Protein AF-A0A9N9IHV3-F1 (afdb_monomer_lite)

Foldseek 3Di:
DQVQLVVCCVPQNLNSDDLVVLLVLLCQLLVQPADPVRHGSVVCLVVNVCCLPVGNCVRDQLALSSLCSQLSSCVSVVVLLSNLVSLVSSLVSLVPPPCCQPDPVSVLSSLVSLVVSLVSLVVQQQDWDWDFDPDPDPDDTDTDRSHPCSLVVSLVSLVVSLVVRVVRQPPPPSSVVSVVSSVVSVD

Organism: NCBI:txid1117310

Secondary structure (DSSP, 8-state):
-HHHHHHHHHHHGGGGS-HHHHHHHHHHHHHT-B-TT--BGGGGHHHHHHIIIIIITTT--S-HHHHHHHHHHHHHHT-HHHHHHHHHHHHHHHHT-TTTTT-HHHHHHHHHHHHHHHHHHHHHTT-EEEEE--SSSS-PEEEEES-TTHHHHHHHHHHHHHHHHHHHHTTSHHHHHHHHHHHHTT-

Radius of gyration: 18.75 Å; chains: 1; bounding box: 55×36×49 Å

InterPro domains:
  IPR011990 Tetratricopeptide-like helical domain superfamily [SSF48452] (63-123)
  IPR044244 Tetratricopeptide repeat protein TTC27/Emw1 [PTHR16193] (1-184)

Structure (mmCIF, N/CA/C/O backbone):
data_AF-A0A9N9IHV3-F1
#
_entry.id   AF-A0A9N9IHV3-F1
#
loop_
_atom_site.group_PDB
_atom_site.id
_atom_site.type_symbol
_atom_site.label_atom_id
_atom_site.label_alt_id
_atom_site.label_comp_id
_atom_site.label_asym_id
_atom_site.label_entity_id
_atom_site.label_seq_id
_atom_site.pdbx_PDB_ins_code
_atom_site.Cartn_x
_atom_site.Cartn_y
_atom_site.Cartn_z
_atom_site.occupancy
_atom_site.B_iso_or_equiv
_atom_site.auth_seq_id
_atom_site.auth_comp_id
_atom_site.auth_asym_id
_atom_site.auth_atom_id
_atom_site.pdbx_PDB_model_num
ATOM 1 N N . MET A 1 1 ? 8.006 -0.989 -20.280 1.00 83.62 1 MET A N 1
ATOM 2 C CA . MET A 1 1 ? 6.868 -0.198 -19.765 1.00 83.62 1 MET A CA 1
ATOM 3 C C . MET A 1 1 ? 7.181 1.297 -19.671 1.00 83.62 1 MET A C 1
ATOM 5 O O . MET A 1 1 ? 6.423 2.050 -20.255 1.00 83.62 1 MET A O 1
ATOM 9 N N . GLN A 1 2 ? 8.295 1.737 -19.062 1.00 86.81 2 GLN A N 1
ATOM 10 C CA . GLN A 1 2 ? 8.640 3.171 -18.912 1.00 86.81 2 GLN A CA 1
ATOM 11 C C . GLN A 1 2 ? 8.452 4.007 -20.192 1.00 86.81 2 GLN A C 1
ATOM 13 O O . GLN A 1 2 ? 7.653 4.934 -20.217 1.00 86.81 2 GLN A O 1
ATOM 18 N N . ARG A 1 3 ? 9.079 3.593 -21.303 1.00 86.25 3 ARG A N 1
ATOM 19 C CA . ARG A 1 3 ? 8.959 4.289 -22.596 1.00 86.25 3 ARG A CA 1
ATOM 20 C C . ARG A 1 3 ? 7.521 4.383 -23.126 1.00 86.25 3 ARG A C 1
ATOM 22 O O . ARG A 1 3 ? 7.197 5.342 -23.813 1.00 86.25 3 ARG A O 1
ATOM 29 N N . VAL A 1 4 ? 6.674 3.395 -22.831 1.00 86.19 4 VAL A N 1
ATOM 30 C CA . VAL A 1 4 ? 5.260 3.394 -23.245 1.00 86.19 4 VAL A CA 1
ATOM 31 C C . VAL A 1 4 ? 4.493 4.451 -22.461 1.00 86.19 4 VAL A C 1
ATOM 33 O O . VAL A 1 4 ? 3.784 5.247 -23.068 1.00 86.19 4 VAL A O 1
ATOM 36 N N . VAL A 1 5 ? 4.699 4.500 -21.142 1.00 86.44 5 VAL A N 1
ATOM 37 C CA . VAL A 1 5 ? 4.094 5.511 -20.265 1.00 86.44 5 VAL A CA 1
ATOM 38 C C . VAL A 1 5 ? 4.517 6.912 -20.703 1.00 86.44 5 VAL A C 1
ATOM 40 O O . VAL A 1 5 ? 3.665 7.776 -20.862 1.00 86.44 5 VAL A O 1
ATOM 43 N N . ASP A 1 6 ? 5.801 7.131 -20.995 1.00 87.44 6 ASP A N 1
ATOM 44 C CA . ASP A 1 6 ? 6.305 8.429 -21.464 1.00 87.44 6 ASP A CA 1
ATOM 45 C C . ASP A 1 6 ? 5.668 8.903 -22.768 1.00 87.44 6 ASP A C 1
ATOM 47 O O . ASP A 1 6 ? 5.288 10.064 -22.875 1.00 87.44 6 ASP A O 1
ATOM 51 N N . LEU A 1 7 ? 5.521 8.014 -23.749 1.00 88.12 7 LEU A N 1
ATOM 52 C CA . LEU A 1 7 ? 4.969 8.382 -25.053 1.00 88.12 7 LEU A CA 1
ATOM 53 C C . LEU A 1 7 ? 3.447 8.545 -25.035 1.00 88.12 7 LEU A C 1
ATOM 55 O O . LEU A 1 7 ? 2.905 9.325 -25.814 1.00 88.12 7 LEU A O 1
ATOM 59 N N . ARG A 1 8 ? 2.743 7.780 -24.195 1.00 87.44 8 ARG A N 1
ATOM 60 C CA . ARG A 1 8 ? 1.274 7.735 -24.200 1.00 87.44 8 ARG A CA 1
ATOM 61 C C . ARG A 1 8 ? 0.623 8.610 -23.141 1.00 87.44 8 ARG A C 1
ATOM 63 O O . ARG A 1 8 ? -0.575 8.863 -23.245 1.00 87.44 8 ARG A O 1
ATOM 70 N N . TRP A 1 9 ? 1.380 9.103 -22.161 1.00 87.25 9 TRP A N 1
ATOM 71 C CA . TRP A 1 9 ? 0.847 9.889 -21.048 1.00 87.25 9 TRP A CA 1
ATOM 72 C C . TRP A 1 9 ? 0.008 11.091 -21.491 1.00 87.25 9 TRP A C 1
ATOM 74 O O . TRP A 1 9 ? -1.069 11.322 -20.944 1.00 87.25 9 TRP A O 1
ATOM 84 N N . GLU A 1 10 ? 0.464 11.850 -22.489 1.00 85.31 10 GLU A N 1
ATOM 85 C CA . GLU A 1 10 ? -0.256 13.045 -22.942 1.00 85.31 10 GLU A CA 1
ATOM 86 C C . GLU A 1 10 ? -1.661 12.722 -23.459 1.00 85.31 10 GLU A C 1
ATOM 88 O O . GLU A 1 10 ? -2.593 13.485 -23.203 1.00 85.31 10 GLU A O 1
ATOM 93 N N . LYS A 1 11 ? -1.816 11.569 -24.122 1.00 88.00 11 LYS A N 1
ATOM 94 C CA . LYS A 1 11 ? -3.047 11.168 -24.808 1.00 88.00 11 LYS A CA 1
ATOM 95 C C . LYS A 1 11 ? -3.963 10.283 -23.961 1.00 88.00 11 LYS A C 1
ATOM 97 O O . LYS A 1 11 ? -5.170 10.486 -23.974 1.00 88.00 11 LYS A O 1
ATOM 102 N N . GLU A 1 12 ? -3.406 9.294 -23.264 1.00 85.81 12 GLU A N 1
ATOM 103 C CA . GLU A 1 12 ? -4.168 8.229 -22.587 1.00 85.81 12 GLU A CA 1
ATOM 104 C C . GLU A 1 12 ? -4.213 8.390 -21.056 1.00 85.81 12 GLU A C 1
ATOM 106 O O . GLU A 1 12 ? -5.012 7.719 -20.401 1.00 85.81 12 GLU A O 1
ATOM 111 N N . LYS A 1 13 ? -3.401 9.294 -20.480 1.00 87.88 13 LYS A N 1
ATOM 112 C CA . LYS A 1 13 ? -3.330 9.558 -19.028 1.00 87.88 13 LYS A CA 1
ATOM 113 C C . LYS A 1 13 ? -3.213 8.253 -18.234 1.00 87.88 13 LYS A C 1
ATOM 115 O O . LYS A 1 13 ? -2.367 7.431 -18.567 1.00 87.88 13 LYS A O 1
ATOM 120 N N . ASP A 1 14 ? -4.053 8.046 -17.224 1.00 81.75 14 ASP A N 1
ATOM 121 C CA . ASP A 1 14 ? -4.026 6.881 -16.335 1.00 81.75 14 ASP A CA 1
ATOM 122 C C . ASP A 1 14 ? -4.171 5.544 -17.083 1.00 81.75 14 ASP A C 1
ATOM 124 O O . ASP A 1 14 ? -3.637 4.529 -16.640 1.00 81.75 14 ASP A O 1
ATOM 128 N N . SER A 1 15 ? -4.828 5.537 -18.251 1.00 86.25 15 SER A N 1
ATOM 129 C CA . SER A 1 15 ? -5.032 4.321 -19.057 1.00 86.25 15 SER A CA 1
ATOM 130 C C . SER A 1 15 ? -3.769 3.852 -19.786 1.00 86.25 15 SER A C 1
ATOM 132 O O . SER A 1 15 ? -3.767 2.771 -20.370 1.00 86.25 15 SER A O 1
ATOM 134 N N . CYS A 1 16 ? -2.683 4.633 -19.762 1.00 87.81 16 CYS A N 1
ATOM 135 C CA . CYS A 1 16 ? -1.427 4.242 -20.403 1.00 87.81 16 CYS A CA 1
ATOM 136 C C . CYS A 1 16 ? -0.685 3.120 -19.652 1.00 87.81 16 CYS A C 1
ATOM 138 O O . CYS A 1 16 ? 0.239 2.516 -20.206 1.00 87.81 16 CYS A O 1
ATOM 140 N N . VAL A 1 17 ? -1.066 2.854 -18.396 1.00 90.12 17 VAL A N 1
ATOM 141 C CA . VAL A 1 17 ? -0.505 1.784 -17.570 1.00 90.12 17 VAL A CA 1
ATOM 142 C C . VAL A 1 17 ? -1.440 0.584 -17.594 1.00 90.12 17 VAL A C 1
ATOM 144 O O . VAL A 1 17 ? -2.528 0.606 -17.025 1.00 90.12 17 VAL A O 1
ATOM 147 N N . ASP A 1 18 ? -0.972 -0.500 -18.204 1.00 92.50 18 ASP A N 1
ATOM 148 C CA . ASP A 1 18 ? -1.631 -1.797 -18.098 1.00 92.50 18 ASP A CA 1
ATOM 149 C C . ASP A 1 18 ? -1.359 -2.401 -16.711 1.00 92.50 18 ASP A C 1
ATOM 151 O O . ASP A 1 18 ? -0.229 -2.795 -16.394 1.00 92.50 18 ASP A O 1
ATOM 155 N N . LEU A 1 19 ? -2.403 -2.447 -15.879 1.00 93.31 19 LEU A N 1
ATOM 156 C CA . LEU A 1 19 ? -2.327 -2.938 -14.504 1.00 93.31 19 LEU A CA 1
ATOM 157 C C . LEU A 1 19 ? -1.974 -4.428 -14.432 1.00 93.31 19 LEU A C 1
ATOM 159 O O . LEU A 1 19 ? -1.210 -4.813 -13.551 1.00 93.31 19 LEU A O 1
ATOM 163 N N . GLN A 1 20 ? -2.457 -5.249 -15.370 1.00 94.62 20 GLN A N 1
ATOM 164 C CA . GLN A 1 20 ? -2.176 -6.688 -15.374 1.00 94.62 20 GLN A CA 1
ATOM 165 C C . GLN A 1 20 ? -0.704 -6.942 -15.692 1.00 94.62 20 GLN A C 1
ATOM 167 O O . GLN A 1 20 ? -0.039 -7.746 -15.039 1.00 94.62 20 GLN A O 1
ATOM 172 N N . VAL A 1 21 ? -0.160 -6.211 -16.669 1.00 94.88 21 VAL A N 1
ATOM 173 C CA . VAL A 1 21 ? 1.267 -6.308 -16.996 1.00 94.88 21 VAL A CA 1
ATOM 174 C C . VAL A 1 21 ? 2.118 -5.779 -15.843 1.00 94.88 21 VAL A C 1
ATOM 176 O O . VAL A 1 21 ? 3.147 -6.377 -15.526 1.00 94.88 21 VAL A O 1
ATOM 179 N N . LEU A 1 22 ? 1.710 -4.683 -15.192 1.00 95.44 22 LEU A N 1
ATOM 180 C CA . LEU A 1 22 ? 2.435 -4.152 -14.038 1.00 95.44 22 LEU A CA 1
ATOM 181 C C . LEU A 1 22 ? 2.458 -5.165 -12.885 1.00 95.44 22 LEU A C 1
ATOM 183 O O . LEU A 1 22 ? 3.517 -5.402 -12.303 1.00 95.44 22 LEU A O 1
ATOM 187 N N . GLU A 1 23 ? 1.324 -5.802 -12.599 1.00 96.31 23 GLU A N 1
ATOM 188 C CA . GLU A 1 23 ? 1.216 -6.856 -11.595 1.00 96.31 23 GLU A CA 1
ATOM 189 C C . GLU A 1 23 ? 2.118 -8.054 -11.924 1.00 96.31 23 GLU A C 1
ATOM 191 O O . GLU A 1 23 ? 2.870 -8.510 -11.060 1.00 96.31 23 GLU A O 1
ATOM 196 N N . LEU A 1 24 ? 2.123 -8.525 -13.177 1.00 95.69 24 LEU A N 1
ATOM 197 C CA . LEU A 1 24 ? 3.012 -9.604 -13.620 1.00 95.69 24 LEU A CA 1
ATOM 198 C C . LEU A 1 24 ? 4.491 -9.252 -13.424 1.00 95.69 24 LEU A C 1
ATOM 200 O O . LEU A 1 24 ? 5.261 -10.097 -12.970 1.00 95.69 24 LEU A O 1
ATOM 204 N N . LEU A 1 25 ? 4.893 -8.011 -13.719 1.00 95.19 25 LEU A N 1
ATOM 205 C CA . LEU A 1 25 ? 6.270 -7.553 -13.510 1.00 95.19 25 LEU A CA 1
ATOM 206 C C . LEU A 1 25 ? 6.644 -7.541 -12.024 1.00 95.19 25 LEU A C 1
ATOM 208 O O . LEU A 1 25 ? 7.711 -8.038 -11.659 1.00 95.19 25 LEU A O 1
ATOM 212 N N . VAL A 1 26 ? 5.771 -7.014 -11.162 1.00 96.12 26 VAL A N 1
ATOM 213 C CA . VAL A 1 26 ? 5.993 -7.002 -9.707 1.00 96.12 26 VAL A CA 1
ATOM 214 C C . VAL A 1 26 ? 6.067 -8.429 -9.164 1.00 96.12 26 VAL A C 1
ATOM 216 O O . VAL A 1 26 ? 6.974 -8.752 -8.395 1.00 96.12 26 VAL A O 1
ATOM 219 N N . ASN A 1 27 ? 5.171 -9.314 -9.599 1.00 95.75 27 ASN A N 1
ATOM 220 C CA . ASN A 1 27 ? 5.162 -10.719 -9.195 1.00 95.75 27 ASN A CA 1
ATOM 221 C C . ASN A 1 27 ? 6.429 -11.446 -9.652 1.00 95.75 27 ASN A C 1
ATOM 223 O O . ASN A 1 27 ? 7.052 -12.132 -8.846 1.00 95.75 27 ASN A O 1
ATOM 227 N N . ALA A 1 28 ? 6.860 -11.239 -10.897 1.00 94.94 28 ALA A N 1
ATOM 228 C CA . ALA A 1 28 ? 8.075 -11.852 -11.419 1.00 94.94 28 ALA A CA 1
ATOM 229 C C . ALA A 1 28 ? 9.313 -11.462 -10.602 1.00 94.94 28 ALA A C 1
ATOM 231 O O . ALA A 1 28 ? 10.097 -12.332 -10.223 1.00 94.94 28 ALA A O 1
ATOM 232 N N . VAL A 1 29 ? 9.463 -10.173 -10.278 1.00 95.69 29 VAL A N 1
ATOM 233 C CA . VAL A 1 29 ? 10.597 -9.667 -9.489 1.00 95.69 29 VAL A CA 1
ATOM 234 C C . VAL A 1 29 ? 10.555 -10.176 -8.046 1.00 95.69 29 VAL A C 1
ATOM 236 O O . VAL A 1 29 ? 11.576 -10.641 -7.538 1.00 95.69 29 VAL A O 1
ATOM 239 N N . THR A 1 30 ? 9.388 -10.120 -7.398 1.00 94.75 30 THR A N 1
ATOM 240 C CA . THR A 1 30 ? 9.234 -10.505 -5.981 1.00 94.75 30 THR A CA 1
ATOM 241 C C . THR A 1 30 ? 9.338 -12.015 -5.753 1.00 94.75 30 THR A C 1
ATOM 243 O O . THR A 1 30 ? 9.876 -12.440 -4.734 1.00 94.75 30 THR A O 1
ATOM 246 N N . GLN A 1 31 ? 8.886 -12.834 -6.706 1.00 94.25 31 GLN A N 1
ATOM 247 C CA . GLN A 1 31 ? 9.025 -14.297 -6.661 1.00 94.25 31 GLN A CA 1
ATOM 248 C C . GLN A 1 31 ? 10.360 -14.791 -7.233 1.00 94.25 31 GLN A C 1
ATOM 250 O O . GLN A 1 31 ? 10.681 -15.969 -7.115 1.00 94.25 31 GLN A O 1
ATOM 255 N N . GLY A 1 32 ? 11.135 -13.907 -7.865 1.00 92.19 32 GLY A N 1
ATOM 256 C CA . GLY A 1 32 ? 12.423 -14.247 -8.457 1.00 92.19 32 GLY A CA 1
ATOM 257 C C . GLY A 1 32 ? 12.331 -15.223 -9.627 1.00 92.19 32 GLY A C 1
ATOM 258 O O . GLY A 1 32 ? 13.257 -16.015 -9.809 1.00 92.19 32 GLY A O 1
ATOM 259 N N . ILE A 1 33 ? 11.248 -15.147 -10.417 1.00 92.75 33 ILE A N 1
ATOM 260 C CA . ILE A 1 33 ? 10.997 -16.025 -11.572 1.00 92.75 33 ILE A CA 1
ATOM 261 C C . ILE A 1 33 ? 12.226 -16.055 -12.483 1.00 92.75 33 ILE A C 1
ATOM 263 O O . ILE A 1 33 ? 12.808 -15.014 -12.797 1.00 92.75 33 ILE A O 1
ATOM 267 N N . GLN A 1 34 ? 12.616 -17.259 -12.892 1.00 93.00 34 GLN A N 1
ATOM 268 C CA . GLN A 1 34 ? 13.779 -17.483 -13.738 1.00 93.00 34 GLN A CA 1
ATOM 269 C C . GLN A 1 34 ? 13.413 -17.381 -15.219 1.00 93.00 34 GLN A C 1
ATOM 271 O O . GLN A 1 34 ? 12.375 -17.879 -15.656 1.00 93.00 34 GLN A O 1
ATOM 276 N N . ASP A 1 35 ? 14.279 -16.735 -15.996 1.00 89.75 35 ASP A N 1
ATOM 277 C CA . ASP A 1 35 ? 14.191 -16.750 -17.453 1.00 89.75 35 ASP A CA 1
ATOM 278 C C . ASP A 1 35 ? 14.726 -18.073 -18.043 1.00 89.75 35 ASP A C 1
ATOM 280 O O . ASP A 1 35 ? 15.248 -18.944 -17.344 1.00 89.75 35 ASP A O 1
ATOM 284 N N . ALA A 1 36 ? 14.647 -18.221 -19.369 1.00 89.19 36 ALA A N 1
ATOM 285 C CA . ALA A 1 36 ? 15.175 -19.393 -20.076 1.00 89.19 36 ALA A CA 1
ATOM 286 C C . ALA A 1 36 ? 16.697 -19.601 -19.901 1.00 89.19 36 ALA A C 1
ATOM 288 O O . ALA A 1 36 ? 17.220 -20.661 -20.241 1.00 89.19 36 ALA A O 1
ATOM 289 N N . ARG A 1 37 ? 17.418 -18.593 -19.395 1.00 89.69 37 ARG A N 1
ATOM 290 C CA . ARG A 1 37 ? 18.856 -18.617 -19.105 1.00 89.69 37 ARG A CA 1
ATOM 291 C C . ARG A 1 37 ? 19.142 -18.745 -1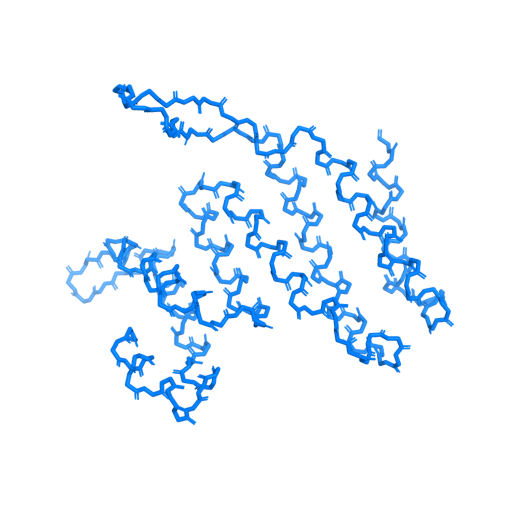7.603 1.00 89.69 37 ARG A C 1
ATOM 293 O O . ARG A 1 37 ? 20.290 -18.568 -17.210 1.00 89.69 37 ARG A O 1
ATOM 300 N N . GLN A 1 38 ? 18.136 -19.071 -16.786 1.00 87.62 38 GLN A N 1
ATOM 301 C CA . GLN A 1 38 ? 18.224 -19.203 -15.328 1.00 87.62 38 GLN A CA 1
ATOM 302 C C . GLN A 1 38 ? 18.552 -17.900 -14.574 1.00 87.62 38 GLN A C 1
ATOM 304 O O . GLN A 1 38 ? 18.903 -17.936 -13.393 1.00 87.62 38 GLN A O 1
ATOM 309 N N . ASN A 1 39 ? 18.405 -16.732 -15.207 1.00 90.25 39 ASN A N 1
ATOM 310 C CA . ASN A 1 39 ? 18.551 -15.451 -14.519 1.00 90.25 39 ASN A CA 1
ATOM 311 C C . ASN A 1 39 ? 17.278 -15.136 -13.740 1.00 90.25 39 ASN A C 1
ATOM 313 O O . ASN A 1 39 ? 16.178 -15.168 -14.293 1.00 90.25 39 ASN A O 1
ATOM 317 N N . SER A 1 40 ? 17.429 -14.776 -12.467 1.00 92.94 40 SER A N 1
ATOM 318 C CA . SER A 1 40 ? 16.295 -14.364 -11.645 1.00 92.94 40 SER A CA 1
ATOM 319 C C . SER A 1 40 ? 15.844 -12.948 -11.993 1.00 92.94 40 SER A C 1
ATOM 321 O O . SER A 1 40 ? 16.641 -12.002 -11.987 1.00 92.94 40 SER A O 1
ATOM 323 N N . ALA A 1 41 ? 14.538 -12.779 -12.189 1.00 92.62 41 ALA A N 1
ATOM 324 C CA . ALA A 1 41 ? 13.915 -11.477 -12.380 1.00 92.62 41 ALA A CA 1
ATOM 325 C C . ALA A 1 41 ? 14.153 -10.510 -11.204 1.00 92.62 41 ALA A C 1
ATOM 327 O O . ALA A 1 41 ? 14.080 -9.300 -11.408 1.00 92.62 41 ALA A O 1
ATOM 328 N N . SER A 1 42 ? 14.519 -10.986 -10.005 1.00 92.62 42 SER A N 1
ATOM 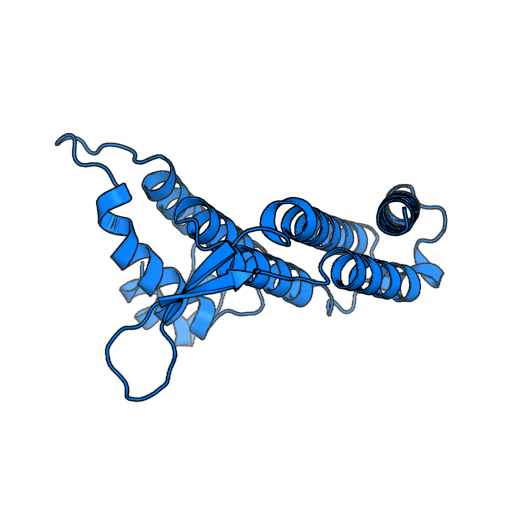329 C CA . SER A 1 42 ? 14.871 -10.117 -8.871 1.00 92.62 42 SER A CA 1
ATOM 330 C C . SER A 1 42 ? 16.024 -9.152 -9.180 1.00 92.62 42 SER A C 1
ATOM 332 O O . SER A 1 42 ? 16.071 -8.057 -8.623 1.00 92.62 42 SER A O 1
ATOM 334 N N . GLN A 1 43 ? 16.907 -9.486 -10.130 1.00 93.00 43 GLN A N 1
ATOM 335 C CA . GLN A 1 43 ? 17.967 -8.581 -10.604 1.00 93.00 43 GLN A CA 1
ATOM 336 C C . GLN A 1 43 ? 17.416 -7.302 -11.264 1.00 93.00 43 GLN A C 1
ATOM 338 O O . GLN A 1 43 ? 18.112 -6.290 -11.352 1.00 93.00 43 GLN A O 1
ATOM 343 N N . LEU A 1 44 ? 16.160 -7.322 -11.720 1.00 94.25 44 LEU A N 1
ATOM 344 C CA . LEU A 1 44 ? 15.477 -6.171 -12.311 1.00 94.25 44 LEU A CA 1
ATOM 345 C C . LEU A 1 44 ? 14.844 -5.247 -11.262 1.00 94.25 44 LEU A C 1
ATOM 347 O O . LEU A 1 44 ? 14.300 -4.211 -11.647 1.00 94.25 44 LEU A O 1
ATOM 351 N N . ALA A 1 45 ? 14.936 -5.566 -9.966 1.00 95.12 45 ALA A N 1
ATOM 352 C CA . ALA A 1 45 ? 14.346 -4.764 -8.895 1.00 95.12 45 ALA A CA 1
ATOM 353 C C . ALA A 1 45 ? 14.713 -3.268 -8.959 1.00 95.12 45 ALA A C 1
ATOM 355 O O . ALA A 1 45 ? 13.787 -2.464 -8.910 1.00 95.12 45 ALA A O 1
ATOM 356 N N . PRO A 1 46 ? 15.976 -2.849 -9.198 1.00 94.94 46 PRO A N 1
ATOM 357 C CA . PRO A 1 46 ? 16.299 -1.422 -9.306 1.00 94.94 46 PRO A CA 1
ATOM 358 C C . PRO A 1 46 ? 15.610 -0.725 -10.488 1.00 94.94 46 PRO A C 1
ATOM 360 O O . PRO A 1 46 ? 15.310 0.464 -10.434 1.00 94.94 46 PRO A O 1
ATOM 363 N N . ARG A 1 47 ? 15.353 -1.453 -11.583 1.00 94.75 47 ARG A N 1
ATOM 364 C CA . ARG A 1 47 ? 14.627 -0.912 -12.744 1.00 94.75 47 ARG A CA 1
ATOM 365 C C . ARG A 1 47 ? 13.130 -0.830 -12.472 1.00 94.75 47 ARG A C 1
ATOM 367 O O . ARG A 1 47 ? 12.497 0.138 -12.885 1.00 94.75 47 ARG A O 1
ATOM 374 N N . LEU A 1 48 ? 12.576 -1.837 -11.797 1.00 95.50 48 LEU A N 1
ATOM 375 C CA . LEU A 1 48 ? 11.177 -1.838 -11.383 1.00 95.50 48 LEU A CA 1
ATOM 376 C C . LEU A 1 48 ? 10.905 -0.721 -10.369 1.00 95.50 48 LEU A C 1
ATOM 378 O O . LEU A 1 48 ? 9.908 -0.025 -10.499 1.00 95.50 48 LEU A O 1
ATOM 382 N N . GLU A 1 49 ? 11.818 -0.498 -9.427 1.00 95.88 49 GLU A N 1
ATOM 383 C CA . GLU A 1 49 ? 11.738 0.593 -8.457 1.00 95.88 49 GLU A CA 1
ATOM 384 C C . GLU A 1 49 ? 11.599 1.948 -9.154 1.00 95.88 49 GLU A C 1
ATOM 386 O O . GLU A 1 49 ? 10.605 2.632 -8.936 1.00 95.88 49 GLU A O 1
ATOM 391 N N . LYS A 1 50 ? 12.507 2.280 -10.084 1.00 95.31 50 LYS A N 1
ATOM 392 C CA . LYS A 1 50 ? 12.426 3.523 -10.876 1.00 95.31 50 LYS A CA 1
ATOM 393 C C . LYS A 1 50 ? 11.141 3.633 -11.693 1.00 95.31 50 LYS A C 1
ATOM 395 O O . LYS A 1 50 ? 10.570 4.714 -11.820 1.00 95.31 50 LYS A O 1
ATOM 400 N N . LEU A 1 51 ? 10.668 2.522 -12.259 1.00 94.12 51 LEU A N 1
ATOM 401 C CA . LEU A 1 51 ? 9.394 2.506 -12.974 1.00 94.12 51 LEU A CA 1
ATOM 402 C C . LEU A 1 51 ? 8.239 2.882 -12.033 1.00 94.12 51 LEU A C 1
ATOM 404 O O . LEU A 1 51 ? 7.404 3.708 -12.397 1.00 94.12 51 LEU A O 1
ATOM 408 N N . LEU A 1 52 ? 8.199 2.304 -10.833 1.00 94.81 52 LEU A N 1
ATOM 409 C CA . LEU A 1 52 ? 7.152 2.572 -9.852 1.00 94.81 52 LEU A CA 1
ATOM 410 C C . LEU A 1 52 ? 7.233 4.006 -9.316 1.00 94.81 52 LEU A C 1
ATOM 412 O O . LEU A 1 52 ? 6.216 4.696 -9.328 1.00 94.81 52 LEU A O 1
ATOM 416 N N . THR A 1 53 ? 8.408 4.473 -8.887 1.00 92.62 53 THR A N 1
ATOM 417 C CA . THR A 1 53 ? 8.585 5.766 -8.198 1.00 92.62 53 THR A CA 1
ATOM 418 C C . THR A 1 53 ? 8.702 6.953 -9.151 1.00 92.62 53 THR A C 1
ATOM 420 O O . THR A 1 53 ? 7.953 7.919 -9.037 1.00 92.62 53 THR A O 1
ATOM 423 N N . GLU A 1 54 ? 9.616 6.888 -10.117 1.00 93.06 54 GLU A N 1
ATOM 424 C CA . GLU A 1 54 ? 9.966 8.033 -10.967 1.00 93.06 54 GLU A CA 1
ATOM 425 C C . GLU A 1 54 ? 9.017 8.181 -12.162 1.00 93.06 54 GLU A C 1
ATOM 427 O O . GLU A 1 54 ? 8.846 9.286 -12.678 1.00 93.06 54 GLU A O 1
ATOM 432 N N . THR A 1 55 ? 8.382 7.091 -12.611 1.00 91.69 55 THR A N 1
ATOM 433 C CA . THR A 1 55 ? 7.557 7.101 -13.835 1.00 91.69 55 THR A CA 1
ATOM 434 C C . THR A 1 55 ? 6.059 7.009 -13.557 1.00 91.69 55 THR A C 1
ATOM 436 O O . THR A 1 55 ? 5.296 7.829 -14.066 1.00 91.69 55 THR A O 1
ATOM 439 N N . ILE A 1 56 ? 5.619 5.989 -12.812 1.00 92.62 56 ILE A N 1
ATOM 440 C CA . ILE A 1 56 ? 4.190 5.705 -12.632 1.00 92.62 56 ILE A CA 1
ATOM 441 C C . ILE A 1 56 ? 3.610 6.581 -11.523 1.00 92.62 56 ILE A C 1
ATOM 443 O O . ILE A 1 56 ? 2.745 7.408 -11.794 1.00 92.62 56 ILE A O 1
ATOM 447 N N . THR A 1 57 ? 4.093 6.442 -10.286 1.00 92.88 57 THR A N 1
ATOM 448 C CA . THR A 1 57 ? 3.509 7.145 -9.129 1.00 92.88 57 THR A CA 1
ATOM 449 C C . THR A 1 57 ? 3.818 8.642 -9.093 1.00 92.88 57 THR A C 1
ATOM 451 O O . THR A 1 57 ? 3.110 9.389 -8.424 1.00 92.88 57 THR A O 1
ATOM 454 N N . SER A 1 58 ? 4.806 9.108 -9.866 1.00 92.19 58 SER A N 1
ATOM 455 C CA . SER A 1 58 ? 5.047 10.540 -10.095 1.00 92.19 58 SER A CA 1
ATOM 456 C C . SER A 1 58 ? 3.949 11.212 -10.930 1.00 92.19 58 SER A C 1
ATOM 458 O O . SER A 1 58 ? 3.824 12.435 -10.908 1.00 92.19 58 SER A O 1
ATOM 460 N N . ARG A 1 59 ? 3.147 10.426 -11.664 1.00 90.94 59 ARG A N 1
ATOM 461 C CA . ARG A 1 59 ? 2.084 10.911 -12.560 1.00 90.94 59 ARG A CA 1
ATOM 462 C C . ARG A 1 59 ? 0.693 10.445 -12.143 1.00 90.94 59 ARG A C 1
ATOM 464 O O . ARG A 1 59 ? -0.252 11.222 -12.224 1.00 90.94 59 ARG A O 1
ATOM 471 N N . ILE A 1 60 ? 0.574 9.198 -11.691 1.00 90.12 60 ILE A N 1
ATOM 472 C CA . ILE A 1 60 ? -0.688 8.550 -11.328 1.00 90.12 60 ILE A CA 1
ATOM 473 C C . ILE A 1 60 ? -0.705 8.331 -9.817 1.00 90.12 60 ILE A C 1
ATOM 475 O O . ILE A 1 60 ? -0.085 7.403 -9.298 1.00 90.12 60 ILE A O 1
ATOM 479 N N . THR A 1 61 ? -1.437 9.187 -9.109 1.00 89.94 61 THR A N 1
ATOM 480 C CA . THR A 1 61 ? -1.569 9.139 -7.642 1.00 89.94 61 THR A CA 1
ATOM 481 C C . THR A 1 61 ? -2.955 8.690 -7.175 1.00 89.94 61 THR A C 1
ATOM 483 O O . THR A 1 61 ? -3.129 8.354 -6.005 1.00 89.94 61 THR A O 1
ATOM 486 N N . SER A 1 62 ? -3.926 8.635 -8.085 1.00 90.31 62 SER A N 1
ATOM 487 C CA . SER A 1 62 ? -5.345 8.335 -7.850 1.00 90.31 62 SER A CA 1
ATOM 488 C C . SER A 1 62 ? -5.691 6.842 -7.862 1.00 90.31 62 SER A C 1
ATOM 490 O O . SER A 1 62 ? -6.814 6.477 -7.528 1.00 90.31 62 SER A O 1
ATOM 492 N N . ASN A 1 63 ? -4.767 5.960 -8.255 1.00 92.50 63 ASN A N 1
ATOM 493 C CA . ASN A 1 63 ? -5.077 4.548 -8.476 1.00 92.50 63 ASN A CA 1
ATOM 494 C C . ASN A 1 63 ? -4.656 3.658 -7.294 1.00 92.50 63 ASN A C 1
ATOM 496 O O . ASN A 1 63 ? -3.468 3.402 -7.083 1.00 92.50 63 ASN A O 1
ATOM 500 N N . GLN A 1 64 ? -5.643 3.120 -6.572 1.00 94.62 64 GLN A N 1
ATOM 501 C CA . GLN A 1 64 ? -5.432 2.221 -5.431 1.00 94.62 64 GLN A CA 1
ATOM 502 C C . GLN A 1 64 ? -4.598 0.981 -5.780 1.00 94.62 64 GLN A C 1
ATOM 504 O O . GLN A 1 64 ? -3.735 0.577 -5.001 1.00 94.62 64 GLN A O 1
ATOM 509 N N . HIS A 1 65 ? -4.850 0.358 -6.933 1.00 94.56 65 HIS A N 1
ATOM 510 C CA . HIS A 1 65 ? -4.212 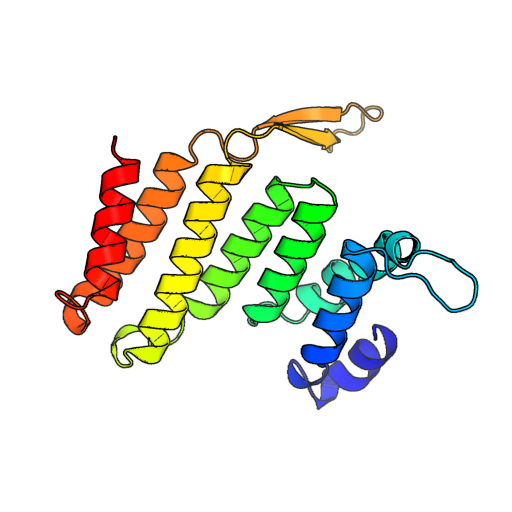-0.905 -7.304 1.00 94.56 65 HIS A CA 1
ATOM 511 C C . HIS A 1 65 ? -2.705 -0.725 -7.531 1.00 94.56 65 HIS A C 1
ATOM 513 O O . HIS A 1 65 ? -1.907 -1.534 -7.062 1.00 94.56 65 HIS A O 1
ATOM 519 N N . ILE A 1 66 ? -2.303 0.389 -8.152 1.00 95.75 66 ILE A N 1
ATOM 520 C CA . ILE A 1 66 ? -0.886 0.738 -8.338 1.00 95.75 66 ILE A CA 1
ATOM 521 C C . ILE A 1 66 ? -0.188 0.883 -6.983 1.00 95.75 66 ILE A C 1
ATOM 523 O O . ILE A 1 66 ? 0.870 0.294 -6.770 1.00 95.75 66 ILE A O 1
ATOM 527 N N . TRP A 1 67 ? -0.796 1.606 -6.039 1.00 97.19 67 TRP A N 1
ATOM 528 C CA . TRP A 1 67 ? -0.222 1.777 -4.703 1.00 97.19 67 TRP A CA 1
ATOM 529 C C . TRP A 1 67 ? -0.099 0.459 -3.931 1.00 97.19 67 TRP A C 1
ATOM 531 O O . TRP A 1 67 ? 0.906 0.246 -3.253 1.00 97.19 67 TRP A O 1
ATOM 541 N N . ARG A 1 68 ? -1.054 -0.468 -4.084 1.00 96.38 68 ARG A N 1
ATOM 542 C CA . ARG A 1 68 ? -0.948 -1.821 -3.511 1.00 96.38 68 ARG A CA 1
ATOM 543 C C . ARG A 1 68 ? 0.221 -2.612 -4.099 1.00 96.38 68 ARG A C 1
ATOM 545 O O . ARG A 1 68 ? 0.941 -3.281 -3.359 1.00 96.38 68 ARG A O 1
ATOM 552 N N . LEU A 1 69 ? 0.446 -2.516 -5.411 1.00 96.88 69 LEU A N 1
ATOM 553 C CA . LEU A 1 69 ? 1.601 -3.139 -6.063 1.00 96.88 69 LEU A CA 1
ATOM 554 C C . LEU A 1 69 ? 2.925 -2.537 -5.569 1.00 96.88 69 LEU A C 1
ATOM 556 O O . LEU A 1 69 ? 3.874 -3.280 -5.311 1.00 96.88 69 LEU A O 1
ATOM 560 N N . CYS A 1 70 ? 2.977 -1.217 -5.358 1.00 96.94 70 CYS A N 1
ATOM 561 C CA . CYS A 1 70 ? 4.117 -0.566 -4.710 1.00 96.94 70 CYS A CA 1
ATOM 562 C C . CYS A 1 70 ? 4.343 -1.106 -3.293 1.00 96.94 70 CYS A C 1
ATOM 564 O O . CYS A 1 70 ? 5.467 -1.473 -2.961 1.00 96.94 70 CYS A O 1
ATOM 566 N N . ALA A 1 71 ? 3.291 -1.215 -2.477 1.00 96.88 71 ALA A N 1
ATOM 567 C CA . ALA A 1 71 ? 3.394 -1.731 -1.114 1.00 96.88 71 ALA A CA 1
ATOM 568 C C . ALA A 1 71 ? 3.959 -3.162 -1.081 1.00 96.88 71 ALA A C 1
ATOM 570 O O . ALA A 1 71 ? 4.862 -3.458 -0.297 1.00 96.88 71 ALA A O 1
ATOM 571 N N . LYS A 1 72 ? 3.499 -4.030 -1.994 1.00 96.56 72 LYS A N 1
ATOM 572 C CA . LYS A 1 72 ? 4.024 -5.394 -2.167 1.00 96.56 72 LYS A CA 1
ATOM 573 C C . LYS A 1 72 ? 5.514 -5.404 -2.518 1.00 96.56 72 LYS A C 1
ATOM 575 O O . LYS A 1 72 ? 6.273 -6.191 -1.953 1.00 96.56 72 LYS A O 1
ATOM 580 N N . PHE A 1 73 ? 5.932 -4.537 -3.439 1.00 97.38 73 PHE A N 1
ATOM 581 C CA . PHE A 1 73 ? 7.332 -4.416 -3.842 1.00 97.38 73 PHE A CA 1
ATOM 582 C C . PHE A 1 73 ? 8.228 -3.943 -2.682 1.00 97.38 73 PHE A C 1
ATOM 584 O O . PHE A 1 73 ? 9.265 -4.554 -2.418 1.00 97.38 73 PHE A O 1
ATOM 591 N N . TRP A 1 74 ? 7.809 -2.912 -1.944 1.00 96.69 74 TRP A N 1
ATOM 592 C CA . TRP A 1 74 ? 8.567 -2.383 -0.804 1.00 96.69 74 TRP A CA 1
ATOM 593 C C . TRP A 1 74 ? 8.659 -3.361 0.361 1.00 96.69 74 TRP A C 1
ATOM 595 O O . TRP A 1 74 ? 9.731 -3.528 0.945 1.00 96.69 74 TRP A O 1
ATOM 605 N N . PHE A 1 75 ? 7.569 -4.077 0.643 1.00 95.56 75 PHE A N 1
ATOM 606 C CA . PHE A 1 75 ? 7.566 -5.137 1.642 1.00 95.56 75 PHE A CA 1
ATOM 607 C C . PHE A 1 75 ? 8.593 -6.230 1.312 1.00 95.56 75 PHE A C 1
ATOM 609 O O . PHE A 1 75 ? 9.369 -6.623 2.182 1.00 95.56 75 PHE A O 1
ATOM 616 N N . TRP A 1 76 ? 8.665 -6.669 0.049 1.00 95.88 76 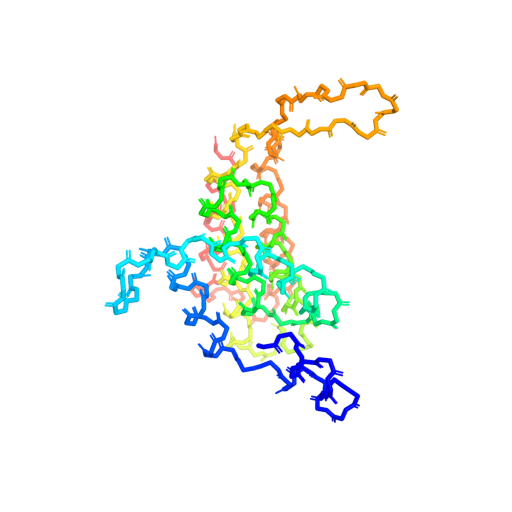TRP A N 1
ATOM 617 C CA . TRP A 1 76 ? 9.676 -7.633 -0.404 1.00 95.88 76 TRP A CA 1
ATOM 618 C C . TRP A 1 76 ? 11.110 -7.110 -0.231 1.00 95.88 76 TRP A C 1
ATOM 620 O O . TRP A 1 76 ? 11.991 -7.857 0.200 1.00 95.88 76 TRP A O 1
ATOM 630 N N . LYS A 1 77 ? 11.339 -5.815 -0.489 1.00 94.12 77 LYS A N 1
ATOM 631 C CA . LYS A 1 77 ? 12.635 -5.149 -0.270 1.00 94.12 77 LYS A CA 1
ATOM 632 C C . LYS A 1 77 ? 12.969 -4.948 1.221 1.00 94.12 77 LYS A C 1
ATOM 634 O O . LYS A 1 77 ? 14.104 -4.614 1.539 1.00 94.12 77 LYS A O 1
ATOM 639 N N . LYS A 1 78 ? 12.021 -5.211 2.134 1.00 93.69 78 LYS A N 1
ATOM 640 C CA . LYS A 1 78 ? 12.101 -4.957 3.588 1.00 93.69 78 LYS A CA 1
ATOM 641 C C . LYS A 1 78 ? 12.162 -3.468 3.959 1.00 93.69 78 LYS A C 1
ATOM 643 O O . LYS A 1 78 ? 12.559 -3.125 5.069 1.00 93.69 78 LYS A O 1
ATOM 648 N N . GLU A 1 79 ? 11.707 -2.601 3.059 1.00 94.00 79 GLU A N 1
ATOM 649 C CA . GLU A 1 79 ? 11.520 -1.165 3.298 1.00 94.00 79 GLU A CA 1
ATOM 650 C C . GLU A 1 79 ? 10.107 -0.953 3.859 1.00 94.00 79 GLU A C 1
ATOM 652 O O . GLU A 1 79 ? 9.155 -0.630 3.145 1.00 94.00 79 GLU A O 1
ATOM 657 N N . TYR A 1 80 ? 9.933 -1.262 5.145 1.00 95.25 80 TYR A N 1
ATOM 658 C CA . TYR A 1 80 ? 8.607 -1.354 5.767 1.00 95.25 80 TYR A CA 1
ATOM 659 C C . TYR A 1 80 ? 7.882 -0.009 5.898 1.00 95.25 80 TYR A C 1
ATOM 661 O O . TYR A 1 80 ? 6.652 0.024 5.888 1.00 95.25 80 TYR A O 1
ATOM 669 N N . ASP A 1 81 ? 8.615 1.095 6.017 1.00 94.38 81 ASP A N 1
ATOM 670 C CA . ASP A 1 81 ? 8.033 2.435 6.078 1.00 94.38 81 ASP A CA 1
ATOM 671 C C . ASP A 1 81 ? 7.515 2.903 4.713 1.00 94.38 81 ASP A C 1
ATOM 673 O O . ASP A 1 81 ? 6.405 3.430 4.644 1.00 94.38 81 ASP A O 1
ATOM 677 N N . GLU A 1 82 ? 8.235 2.621 3.624 1.00 95.25 82 GLU A N 1
ATOM 678 C CA . GLU A 1 82 ? 7.721 2.834 2.261 1.00 95.25 82 GLU A CA 1
ATOM 679 C C . GLU A 1 82 ? 6.508 1.948 1.962 1.00 95.25 82 GLU A C 1
ATOM 681 O O . GLU A 1 82 ? 5.544 2.390 1.330 1.00 95.25 82 GLU A O 1
ATOM 686 N N . ALA A 1 83 ? 6.519 0.699 2.438 1.00 96.56 83 ALA A N 1
ATOM 687 C CA . ALA A 1 83 ? 5.381 -0.202 2.289 1.00 96.56 83 ALA A CA 1
ATOM 688 C C . ALA A 1 83 ? 4.135 0.342 3.008 1.00 96.56 83 ALA A C 1
ATOM 690 O O . ALA A 1 83 ? 3.049 0.366 2.424 1.00 96.56 83 ALA A O 1
ATOM 691 N N . LEU A 1 84 ? 4.291 0.820 4.247 1.00 96.75 84 LEU A N 1
ATOM 692 C CA . LEU A 1 84 ? 3.210 1.431 5.020 1.00 96.75 84 LEU A CA 1
ATOM 693 C C . LEU A 1 84 ? 2.678 2.706 4.348 1.00 96.75 84 LEU A C 1
ATOM 695 O O . LEU A 1 84 ? 1.464 2.874 4.217 1.00 96.75 84 LEU A O 1
ATOM 699 N N . GLU A 1 85 ? 3.565 3.581 3.871 1.00 96.06 85 GLU A N 1
ATOM 700 C CA . GLU A 1 85 ? 3.162 4.804 3.171 1.00 96.06 85 GLU A CA 1
ATOM 701 C C . GLU A 1 85 ? 2.437 4.495 1.852 1.00 96.06 85 GLU A C 1
ATOM 703 O O . GLU A 1 85 ? 1.464 5.167 1.502 1.00 96.06 85 GLU A O 1
ATOM 708 N N . ALA A 1 86 ? 2.840 3.444 1.134 1.00 97.25 86 ALA A N 1
ATOM 709 C CA . ALA A 1 86 ? 2.140 2.993 -0.063 1.00 97.25 86 ALA A CA 1
ATOM 710 C C . ALA A 1 86 ? 0.715 2.495 0.249 1.00 97.25 86 ALA A C 1
ATOM 712 O O . ALA A 1 86 ? -0.220 2.886 -0.452 1.00 97.25 86 ALA A O 1
ATOM 713 N N . TYR A 1 87 ? 0.507 1.725 1.326 1.00 97.75 87 TYR A N 1
ATOM 714 C CA . TYR A 1 87 ? -0.846 1.353 1.771 1.00 97.75 87 TYR A CA 1
ATOM 715 C C . TYR A 1 87 ? -1.690 2.580 2.143 1.00 97.75 87 TYR A C 1
ATOM 717 O O . TYR A 1 87 ? -2.852 2.680 1.741 1.00 97.75 87 TYR A O 1
ATOM 725 N N . LEU A 1 88 ? -1.109 3.562 2.840 1.00 96.75 88 LEU A N 1
ATOM 726 C CA . LEU A 1 88 ? -1.800 4.812 3.171 1.00 96.75 88 LEU A CA 1
ATOM 727 C C . LEU A 1 88 ? -2.220 5.590 1.921 1.00 96.75 88 LEU A C 1
ATOM 729 O O . LEU A 1 88 ? -3.341 6.098 1.859 1.00 96.75 88 LEU A O 1
ATOM 733 N N . LYS A 1 89 ? -1.352 5.674 0.909 1.00 96.75 89 LYS A N 1
ATOM 734 C CA . LYS A 1 89 ? -1.680 6.306 -0.378 1.00 96.75 89 LYS A CA 1
ATOM 735 C C . LYS A 1 89 ? -2.763 5.534 -1.132 1.00 96.75 89 LYS A C 1
ATOM 737 O O . LYS A 1 89 ? -3.670 6.166 -1.672 1.00 96.75 89 LYS A O 1
ATOM 742 N N . ALA A 1 90 ? -2.739 4.199 -1.088 1.00 96.38 90 ALA A N 1
ATOM 743 C CA . ALA A 1 90 ? -3.804 3.367 -1.642 1.00 96.38 90 ALA A CA 1
ATOM 744 C C . ALA A 1 90 ? -5.162 3.712 -1.009 1.00 96.38 90 ALA A C 1
ATOM 746 O O . ALA A 1 90 ? -6.117 4.003 -1.725 1.00 96.38 90 ALA A O 1
ATOM 747 N N . TYR A 1 91 ? -5.237 3.778 0.321 1.00 96.94 91 TYR A N 1
ATOM 748 C CA . TYR A 1 91 ? -6.461 4.164 1.028 1.00 96.94 91 TYR A CA 1
ATOM 749 C C . TYR A 1 91 ? -6.901 5.604 0.720 1.00 96.94 91 TYR A C 1
ATOM 751 O O . TYR A 1 91 ? -8.063 5.840 0.387 1.00 96.94 91 TYR A O 1
ATOM 759 N N . ARG A 1 92 ? -5.979 6.576 0.761 1.00 95.19 92 ARG A N 1
ATOM 760 C CA . ARG A 1 92 ? -6.284 7.986 0.450 1.00 95.19 92 ARG A CA 1
ATOM 761 C C . ARG A 1 92 ? -6.838 8.163 -0.965 1.00 95.19 92 ARG A C 1
ATOM 763 O O . ARG A 1 92 ? -7.694 9.021 -1.161 1.00 95.19 92 ARG A O 1
ATOM 770 N N . SER A 1 93 ? -6.389 7.345 -1.920 1.00 93.75 93 SER A N 1
ATOM 771 C CA . SER A 1 93 ? -6.847 7.417 -3.312 1.00 93.75 93 SER A CA 1
ATOM 772 C C . SER A 1 93 ? -8.342 7.116 -3.485 1.00 93.75 93 SER A C 1
ATOM 774 O O . SER A 1 93 ? -8.972 7.690 -4.366 1.00 93.75 93 SER A O 1
ATOM 776 N N . VAL A 1 94 ? -8.927 6.295 -2.604 1.00 94.44 94 VAL A N 1
ATOM 777 C CA . VAL A 1 94 ? -10.356 5.928 -2.644 1.00 94.44 94 VAL A CA 1
ATOM 778 C C . VAL A 1 94 ? -11.201 6.620 -1.579 1.00 94.44 94 VAL A C 1
ATOM 780 O O . VAL A 1 94 ? -12.414 6.728 -1.725 1.00 94.44 94 VAL A O 1
ATOM 783 N N . LEU A 1 95 ? -10.582 7.152 -0.523 1.00 93.69 95 LEU A N 1
ATOM 784 C CA . LEU A 1 95 ? -11.280 7.828 0.575 1.00 93.69 95 LEU A CA 1
ATOM 785 C C . LEU A 1 95 ? -12.114 9.041 0.126 1.00 93.69 95 LEU A C 1
ATOM 787 O O . LEU A 1 95 ? -13.091 9.398 0.784 1.00 93.69 95 LEU A O 1
ATOM 791 N N . HIS A 1 96 ? -11.700 9.706 -0.952 1.00 89.56 96 HIS A N 1
ATOM 792 C CA . HIS A 1 96 ? -12.355 10.903 -1.479 1.00 89.56 96 HIS A CA 1
ATOM 793 C C . HIS A 1 96 ? -13.396 10.605 -2.566 1.00 89.56 96 HIS A C 1
ATOM 795 O O . HIS A 1 96 ? -13.868 11.542 -3.209 1.00 89.56 96 HIS A O 1
ATOM 801 N N . ASP A 1 97 ? -13.761 9.337 -2.778 1.00 90.62 97 ASP A N 1
ATOM 802 C CA . ASP A 1 97 ? -14.805 8.987 -3.739 1.00 90.62 97 ASP A CA 1
ATOM 803 C C . ASP A 1 97 ? -16.143 9.646 -3.333 1.00 90.62 97 ASP A C 1
ATOM 805 O O . ASP A 1 97 ? -16.620 9.437 -2.210 1.00 90.62 97 ASP A O 1
ATOM 809 N N . PRO A 1 98 ? -16.773 10.449 -4.213 1.00 91.31 98 PRO A N 1
ATOM 810 C CA . PRO A 1 98 ? -18.026 11.139 -3.907 1.00 91.31 98 PRO A CA 1
ATOM 811 C C . PRO A 1 98 ? -19.186 10.176 -3.613 1.00 91.31 98 PRO A C 1
ATOM 813 O O . PRO A 1 98 ? -20.163 10.566 -2.973 1.00 91.31 98 PRO A O 1
ATOM 816 N N . ASN A 1 99 ? -19.087 8.916 -4.043 1.00 92.69 99 ASN A N 1
ATOM 817 C CA . ASN A 1 99 ? -20.098 7.893 -3.807 1.00 92.69 99 ASN A CA 1
ATOM 818 C C . ASN A 1 99 ? -19.892 7.123 -2.498 1.00 92.69 99 ASN A C 1
ATOM 820 O O . ASN A 1 99 ? -20.704 6.248 -2.201 1.00 92.69 99 ASN A O 1
ATOM 824 N N . LEU A 1 100 ? -18.870 7.452 -1.697 1.00 92.31 100 LEU A N 1
ATOM 825 C CA . LEU A 1 100 ? -18.575 6.766 -0.435 1.00 92.31 100 LEU A CA 1
ATOM 826 C C . LEU A 1 100 ? -19.777 6.713 0.516 1.00 92.31 100 LEU A C 1
ATOM 828 O O . LEU A 1 100 ? -19.926 5.728 1.221 1.00 92.31 100 LEU A O 1
ATOM 832 N N . GLY A 1 101 ? -20.623 7.746 0.548 1.00 90.38 101 GLY A N 1
ATOM 833 C CA . GLY A 1 101 ? -21.834 7.774 1.379 1.00 90.38 101 GLY A CA 1
ATOM 834 C C . GLY A 1 101 ? -23.072 7.150 0.728 1.00 90.38 101 GLY A C 1
ATOM 835 O O . GLY A 1 101 ? -24.047 6.884 1.412 1.00 90.38 101 GLY A O 1
ATOM 836 N N . ASN A 1 102 ? -23.053 6.914 -0.584 1.00 92.12 102 ASN A N 1
ATOM 837 C CA . ASN A 1 102 ? -24.254 6.558 -1.347 1.00 92.12 102 ASN A CA 1
ATOM 838 C C . ASN A 1 102 ? -24.236 5.114 -1.857 1.00 92.12 102 ASN A C 1
ATOM 840 O O . ASN A 1 102 ? -25.291 4.535 -2.097 1.00 92.12 102 ASN A O 1
ATOM 844 N N . SER A 1 103 ? -23.048 4.538 -2.055 1.00 95.25 103 SER A N 1
ATOM 845 C CA . SER A 1 103 ? -22.870 3.206 -2.625 1.00 95.25 103 SER A CA 1
ATOM 846 C C . SER A 1 103 ? -22.176 2.279 -1.638 1.00 95.25 103 SER A C 1
ATOM 848 O O . SER A 1 103 ? -21.053 2.549 -1.205 1.00 95.25 103 SER A O 1
ATOM 850 N N . TYR A 1 104 ? -22.835 1.160 -1.325 1.00 94.31 104 TYR A N 1
ATOM 851 C CA . TYR A 1 104 ? -22.270 0.136 -0.450 1.00 94.31 104 TYR A CA 1
ATOM 852 C C . TYR A 1 104 ? -20.987 -0.464 -1.033 1.00 94.31 104 TYR A C 1
ATOM 854 O O . TYR A 1 104 ? -20.012 -0.602 -0.309 1.00 94.31 104 TYR A O 1
ATOM 862 N N . ASP A 1 105 ? -20.934 -0.723 -2.342 1.00 95.44 105 ASP A N 1
ATOM 863 C CA . ASP A 1 105 ? -19.749 -1.295 -2.998 1.00 95.44 105 ASP A CA 1
ATOM 864 C C . ASP A 1 105 ? -18.525 -0.375 -2.889 1.00 95.44 105 ASP A C 1
ATOM 866 O O . ASP A 1 105 ? -17.389 -0.828 -2.734 1.00 95.44 105 ASP A O 1
ATOM 870 N N . VAL A 1 106 ? -18.738 0.941 -2.987 1.00 95.00 106 VAL A N 1
ATOM 871 C CA . VAL A 1 106 ? -17.664 1.932 -2.822 1.00 95.00 106 VAL A CA 1
ATOM 872 C C . VAL A 1 106 ? -17.232 1.982 -1.361 1.00 95.00 106 VAL A C 1
ATOM 874 O O . VAL A 1 106 ? -16.033 1.943 -1.079 1.00 95.00 106 VAL A O 1
ATOM 877 N N . PHE A 1 107 ? -18.188 1.999 -0.431 1.00 96.62 107 PHE A N 1
ATOM 878 C CA . PHE A 1 107 ? -17.900 1.903 0.996 1.00 96.62 107 PHE A CA 1
ATOM 879 C C . PHE A 1 107 ? -17.098 0.645 1.338 1.00 96.62 107 PHE A C 1
ATOM 881 O O . PHE A 1 107 ? -16.073 0.747 2.008 1.00 96.62 107 PHE A O 1
ATOM 888 N N . GLU A 1 108 ? -17.502 -0.517 0.834 1.00 96.31 108 GLU A N 1
ATOM 889 C CA . GLU A 1 108 ? -16.829 -1.790 1.065 1.00 96.31 108 GLU A CA 1
ATOM 890 C C . GLU A 1 108 ? -15.389 -1.767 0.536 1.00 96.31 108 GLU A C 1
ATOM 892 O O . GLU A 1 108 ? -14.463 -2.195 1.228 1.00 96.31 108 GLU A O 1
ATOM 897 N N . LYS A 1 109 ? -15.159 -1.205 -0.657 1.00 95.62 109 LYS A N 1
ATOM 898 C CA . LYS A 1 109 ? -13.805 -1.024 -1.208 1.00 95.62 109 LYS A CA 1
ATOM 899 C C . LYS A 1 109 ? -12.932 -0.136 -0.320 1.00 95.62 109 LYS A C 1
ATOM 901 O O . LYS A 1 109 ? -11.786 -0.495 -0.043 1.00 95.62 109 LYS A O 1
ATOM 906 N N . VAL A 1 110 ? -13.462 0.996 0.147 1.00 96.69 110 VAL A N 1
ATOM 907 C CA . VAL A 1 110 ? -12.737 1.923 1.033 1.00 96.69 110 VAL A CA 1
ATOM 908 C C . VAL A 1 110 ? -12.487 1.295 2.407 1.00 96.69 110 VAL A C 1
ATOM 910 O O . VAL A 1 110 ? -11.393 1.437 2.952 1.00 96.69 110 VAL A O 1
ATOM 913 N N . ALA A 1 111 ? -13.462 0.564 2.948 1.00 97.00 111 ALA A N 1
ATOM 914 C CA . ALA A 1 111 ? -13.347 -0.161 4.207 1.00 97.00 111 ALA A CA 1
ATOM 915 C C . ALA A 1 111 ? -12.271 -1.250 4.137 1.00 97.00 111 ALA A C 1
ATOM 917 O O . ALA A 1 111 ? -11.415 -1.316 5.015 1.00 97.00 111 ALA A O 1
ATOM 918 N N . ASN A 1 112 ? -12.241 -2.042 3.062 1.00 97.12 112 ASN A N 1
ATOM 919 C CA . ASN A 1 112 ? -11.178 -3.020 2.830 1.00 97.12 112 ASN A CA 1
ATOM 920 C C . ASN A 1 112 ? -9.801 -2.349 2.732 1.00 97.12 112 ASN A C 1
ATOM 922 O O . ASN A 1 112 ? -8.856 -2.806 3.369 1.00 97.12 112 ASN A O 1
ATOM 926 N N . ALA A 1 113 ? -9.689 -1.226 2.014 1.00 97.00 113 ALA A N 1
ATOM 927 C CA . ALA A 1 113 ? -8.441 -0.467 1.954 1.00 97.00 113 ALA A CA 1
ATOM 928 C C . ALA A 1 113 ? -8.002 0.047 3.338 1.00 97.00 113 ALA A C 1
ATOM 930 O O . ALA A 1 113 ? -6.814 0.040 3.649 1.00 97.00 113 ALA A O 1
ATOM 931 N N . ALA A 1 114 ? -8.945 0.468 4.187 1.00 97.62 114 ALA A N 1
ATOM 932 C CA . ALA A 1 114 ? -8.654 0.883 5.557 1.00 97.62 114 ALA A CA 1
ATOM 933 C C . ALA A 1 114 ? -8.164 -0.289 6.423 1.00 97.62 114 ALA A C 1
ATOM 935 O O . ALA A 1 114 ? -7.212 -0.126 7.183 1.00 97.62 114 ALA A O 1
ATOM 936 N N . LEU A 1 115 ? -8.776 -1.469 6.288 1.00 97.56 115 LEU A N 1
ATOM 937 C CA . LEU A 1 115 ? -8.355 -2.681 6.994 1.00 97.56 115 LEU A CA 1
ATOM 938 C C . LEU A 1 115 ? -6.950 -3.133 6.569 1.00 97.56 115 LEU A C 1
ATOM 940 O O . LEU A 1 115 ? -6.140 -3.454 7.432 1.00 97.56 115 LEU A O 1
ATOM 944 N N . GLU A 1 116 ? -6.624 -3.070 5.275 1.00 97.06 116 GLU A N 1
ATOM 945 C CA . GLU A 1 116 ? -5.270 -3.356 4.769 1.00 97.06 116 GLU A CA 1
ATOM 946 C C . GLU A 1 116 ? -4.218 -2.413 5.381 1.00 97.06 116 GLU A C 1
ATOM 948 O O . GLU A 1 116 ? -3.114 -2.834 5.725 1.00 97.06 116 GLU A O 1
ATOM 953 N N . VAL A 1 117 ? -4.558 -1.133 5.576 1.00 97.44 117 VAL A N 1
ATOM 954 C CA . VAL A 1 117 ? -3.673 -0.168 6.250 1.00 97.44 117 VAL A CA 1
ATOM 955 C C . VAL A 1 117 ? -3.493 -0.513 7.731 1.00 97.44 117 VAL A C 1
ATOM 957 O O . VAL A 1 117 ? -2.388 -0.390 8.256 1.00 97.44 117 VAL A O 1
ATOM 960 N N . VAL A 1 118 ? -4.556 -0.937 8.418 1.00 97.44 118 VAL A N 1
ATOM 961 C CA . VAL A 1 118 ? -4.483 -1.354 9.828 1.00 97.44 118 VAL A CA 1
ATOM 962 C C . VAL A 1 118 ? -3.594 -2.585 9.983 1.00 97.44 118 VAL A C 1
ATOM 964 O O . VAL A 1 118 ? -2.722 -2.595 10.850 1.00 97.44 118 VAL A O 1
ATOM 967 N N . GLU A 1 119 ? -3.752 -3.575 9.107 1.00 96.38 119 GLU A N 1
ATOM 968 C CA . GLU A 1 119 ? -2.884 -4.752 9.058 1.00 96.38 119 GLU A CA 1
ATOM 969 C C . GLU A 1 119 ? -1.421 -4.352 8.792 1.00 96.38 119 GLU A C 1
ATOM 971 O O . GLU A 1 119 ? -0.503 -4.841 9.455 1.00 96.38 119 GLU A O 1
ATOM 976 N N . ALA A 1 120 ? -1.180 -3.405 7.879 1.00 96.12 120 ALA A N 1
ATOM 977 C CA . ALA A 1 120 ? 0.158 -2.867 7.642 1.00 96.12 120 ALA A CA 1
ATOM 978 C C . ALA A 1 120 ? 0.732 -2.172 8.891 1.00 96.12 120 ALA A C 1
ATOM 980 O O . ALA A 1 120 ? 1.896 -2.389 9.224 1.00 96.12 120 ALA A O 1
ATOM 981 N N . TYR A 1 121 ? -0.064 -1.387 9.623 1.00 96.44 121 TYR A N 1
AT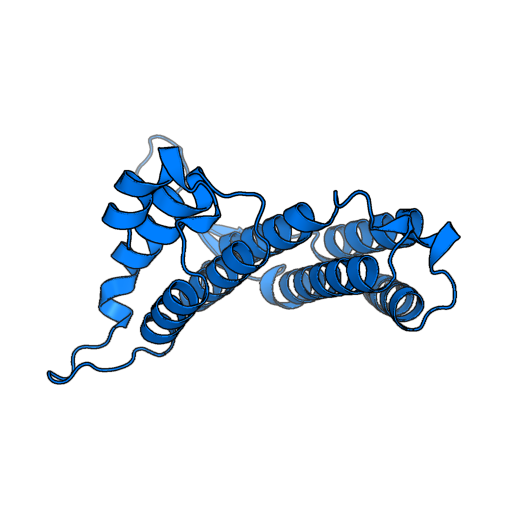OM 982 C CA . TYR A 1 121 ? 0.363 -0.785 10.890 1.00 96.44 121 TYR A CA 1
ATOM 983 C C . TYR A 1 121 ? 0.712 -1.839 11.947 1.00 96.44 121 TYR A C 1
ATOM 985 O O . TYR A 1 121 ? 1.755 -1.713 12.586 1.00 96.44 121 TYR A O 1
ATOM 993 N N . GLN A 1 122 ? -0.107 -2.882 12.103 1.00 94.88 122 GLN A N 1
ATOM 994 C CA . GLN A 1 122 ? 0.143 -3.980 13.045 1.00 94.88 122 GLN A CA 1
ATOM 995 C C . GLN A 1 122 ? 1.431 -4.739 12.706 1.00 94.88 122 GLN A C 1
ATOM 997 O O . GLN A 1 122 ? 2.244 -5.025 13.582 1.00 94.88 122 GLN A O 1
ATOM 1002 N N . ASN A 1 123 ? 1.647 -5.029 11.423 1.00 93.56 123 ASN A N 1
ATOM 1003 C CA . ASN A 1 123 ? 2.799 -5.803 10.975 1.00 93.56 123 ASN A CA 1
ATOM 1004 C C . ASN A 1 123 ? 4.097 -4.986 10.955 1.00 93.56 123 ASN A C 1
ATOM 1006 O O . ASN A 1 123 ? 5.174 -5.529 11.219 1.00 93.56 123 ASN A O 1
ATOM 1010 N N . PHE A 1 124 ? 4.026 -3.705 10.582 1.00 92.81 124 PHE A N 1
ATOM 1011 C CA . PHE A 1 124 ? 5.202 -2.884 10.279 1.00 92.81 124 PHE A CA 1
ATOM 1012 C C . PHE A 1 124 ? 5.501 -1.818 11.327 1.00 92.81 124 PHE A C 1
ATOM 1014 O O . PHE A 1 124 ? 6.653 -1.412 11.420 1.00 92.81 124 PHE A O 1
ATOM 1021 N N . GLY A 1 125 ? 4.522 -1.370 12.116 1.00 91.00 125 GLY A N 1
ATOM 1022 C CA . GLY A 1 125 ? 4.644 -0.190 12.978 1.00 91.00 125 GLY A CA 1
ATOM 1023 C C . GLY A 1 125 ? 5.835 -0.236 13.936 1.00 91.00 125 GLY A C 1
ATOM 1024 O O . GLY A 1 125 ? 6.607 0.720 14.011 1.00 91.00 125 GLY A O 1
ATOM 1025 N N . GLU A 1 126 ? 6.041 -1.372 14.602 1.00 92.56 126 GLU A N 1
ATOM 1026 C CA . GLU A 1 126 ? 7.143 -1.578 15.557 1.00 92.56 126 GLU A CA 1
ATOM 1027 C C . GLU A 1 126 ? 8.458 -2.002 14.895 1.00 92.56 126 GLU A C 1
ATOM 1029 O O . GLU A 1 126 ? 9.500 -2.064 15.556 1.00 92.56 126 GLU A O 1
ATOM 1034 N N . LYS A 1 127 ? 8.436 -2.300 13.590 1.00 92.00 127 LYS A N 1
ATOM 1035 C CA . LYS A 1 127 ? 9.651 -2.669 12.870 1.00 92.00 127 LYS A CA 1
ATOM 1036 C C . LYS A 1 127 ? 10.596 -1.481 12.792 1.00 92.00 127 LYS A C 1
ATOM 1038 O O . LYS A 1 127 ? 10.213 -0.311 12.858 1.00 92.00 127 LYS A O 1
ATOM 1043 N N . LYS A 1 128 ? 11.866 -1.821 12.627 1.00 91.38 128 LYS A N 1
ATOM 1044 C CA . LYS A 1 128 ? 12.951 -0.869 12.504 1.00 91.38 128 LYS A CA 1
ATOM 1045 C C . LYS A 1 128 ? 13.540 -0.951 11.103 1.00 91.38 128 LYS A C 1
ATOM 1047 O O . LYS A 1 128 ? 13.717 -2.046 10.569 1.00 91.38 128 LYS A O 1
ATOM 1052 N N . VAL A 1 129 ? 13.800 0.209 10.520 1.00 89.31 129 VAL A N 1
ATOM 1053 C CA . VAL A 1 129 ? 14.389 0.379 9.191 1.00 89.31 129 VAL A CA 1
ATOM 1054 C C . VAL A 1 129 ? 15.624 1.262 9.304 1.00 89.31 129 VAL A C 1
ATOM 1056 O O . VAL A 1 129 ? 15.664 2.181 10.123 1.00 89.31 129 VAL A O 1
ATOM 1059 N N . LEU A 1 130 ? 16.644 0.971 8.503 1.00 87.50 130 LEU A N 1
ATOM 1060 C CA . LEU A 1 130 ? 17.853 1.784 8.426 1.00 87.50 130 LEU A CA 1
ATOM 1061 C C . LEU A 1 130 ? 17.628 2.884 7.394 1.00 87.50 130 LEU A C 1
ATOM 1063 O O . LEU A 1 130 ? 17.294 2.599 6.246 1.00 87.50 130 LEU A O 1
ATOM 1067 N N . ARG A 1 131 ? 17.784 4.145 7.799 1.00 84.00 131 ARG A N 1
ATOM 1068 C CA . ARG A 1 131 ? 17.667 5.294 6.894 1.00 84.00 131 ARG A CA 1
ATOM 1069 C C . ARG A 1 131 ? 18.915 6.153 6.970 1.00 84.00 131 ARG A C 1
ATOM 1071 O O . ARG A 1 131 ? 19.462 6.373 8.048 1.00 84.00 131 ARG A O 1
ATOM 1078 N N . LYS A 1 132 ? 19.328 6.664 5.814 1.00 79.62 132 LYS A N 1
ATOM 1079 C CA . LYS A 1 132 ? 20.390 7.665 5.717 1.00 79.62 132 LYS A CA 1
ATOM 1080 C C . LYS A 1 132 ? 19.855 9.002 6.214 1.00 79.62 132 LYS A C 1
ATOM 1082 O O . LYS A 1 132 ? 18.704 9.343 5.948 1.00 79.62 132 LYS A O 1
ATOM 1087 N N . ILE A 1 133 ? 20.673 9.729 6.961 1.00 72.06 133 ILE A N 1
ATOM 1088 C CA . ILE A 1 133 ? 20.341 11.087 7.392 1.00 72.06 133 ILE A CA 1
ATOM 1089 C C . ILE A 1 133 ? 20.631 12.035 6.222 1.00 72.06 133 ILE A C 1
ATOM 1091 O O . ILE A 1 133 ? 21.717 11.976 5.659 1.00 72.06 133 ILE A O 1
ATOM 1095 N N . ASP A 1 134 ? 19.708 12.945 5.901 1.00 59.94 134 ASP A N 1
ATOM 1096 C CA . ASP A 1 134 ? 19.887 13.992 4.872 1.00 59.94 134 ASP A CA 1
ATOM 1097 C C . ASP A 1 134 ? 20.881 15.106 5.281 1.00 59.94 134 ASP A C 1
ATOM 1099 O O . ASP A 1 134 ? 20.974 16.152 4.638 1.00 59.94 134 ASP A O 1
ATOM 1103 N N . SER A 1 135 ? 21.624 14.915 6.371 1.00 57.91 135 SER A N 1
ATOM 1104 C CA . SER A 1 135 ? 22.701 15.816 6.772 1.00 57.91 135 SER A CA 1
ATOM 1105 C C . SER A 1 135 ? 23.883 15.627 5.823 1.00 57.91 135 SER A C 1
ATOM 1107 O O . SER A 1 135 ? 24.194 14.500 5.459 1.00 57.91 135 SER A O 1
ATOM 1109 N N . ASN A 1 136 ? 24.573 16.714 5.466 1.00 58.31 136 ASN A N 1
ATOM 1110 C CA . ASN A 1 136 ? 25.795 16.753 4.640 1.00 58.31 136 ASN A CA 1
ATOM 1111 C C . ASN A 1 136 ? 27.003 15.963 5.215 1.00 58.31 136 ASN A C 1
ATOM 1113 O O . ASN A 1 136 ? 28.143 16.291 4.897 1.00 58.31 136 ASN A O 1
ATOM 1117 N N . ASP A 1 137 ? 26.780 14.982 6.086 1.00 53.41 137 ASP A N 1
ATOM 1118 C CA . ASP A 1 137 ? 27.803 14.249 6.816 1.00 53.41 137 ASP A CA 1
ATOM 1119 C C . ASP A 1 137 ? 27.727 12.752 6.491 1.00 53.41 137 ASP A C 1
ATOM 1121 O O . ASP A 1 137 ? 26.647 12.173 6.346 1.00 53.41 137 ASP A O 1
ATOM 1125 N N . ASP A 1 138 ? 28.901 12.157 6.315 1.00 56.56 138 ASP A N 1
ATOM 1126 C CA . ASP A 1 138 ? 29.151 10.878 5.652 1.00 56.56 138 ASP A CA 1
ATOM 1127 C C . ASP A 1 138 ? 28.239 9.728 6.112 1.00 56.56 138 ASP A C 1
ATOM 1129 O O . ASP A 1 138 ? 28.462 9.110 7.149 1.00 56.56 138 ASP A O 1
ATOM 1133 N N . GLY A 1 139 ? 27.255 9.370 5.279 1.00 61.03 139 GLY A N 1
ATOM 1134 C CA . GLY A 1 139 ? 26.745 8.000 5.123 1.00 61.03 139 GLY A CA 1
ATOM 1135 C C . GLY A 1 139 ? 26.189 7.278 6.358 1.00 61.03 139 GLY A C 1
ATOM 1136 O O . GLY A 1 139 ? 25.957 6.073 6.272 1.00 61.03 139 GLY A O 1
ATOM 1137 N N . LEU A 1 140 ? 25.971 7.962 7.482 1.00 70.69 140 LEU A N 1
ATOM 1138 C CA . LEU A 1 140 ? 25.490 7.346 8.714 1.00 70.69 140 LEU A CA 1
ATOM 1139 C C . LEU A 1 140 ? 24.032 6.898 8.549 1.00 70.69 140 LEU A C 1
ATOM 1141 O O . LEU A 1 140 ? 23.128 7.701 8.305 1.00 70.69 140 LEU A O 1
ATOM 1145 N N . GLU A 1 141 ? 23.808 5.593 8.690 1.00 79.06 141 GLU A N 1
ATOM 1146 C CA . GLU A 1 141 ? 22.477 4.994 8.734 1.00 79.06 141 GLU A CA 1
ATOM 1147 C C . GLU A 1 141 ? 21.986 4.947 10.183 1.00 79.06 141 GLU A C 1
ATOM 1149 O O . GLU A 1 141 ? 22.638 4.371 11.056 1.00 79.06 141 GLU A O 1
ATOM 1154 N N . ILE A 1 142 ? 20.826 5.552 10.450 1.00 83.94 142 ILE A N 1
ATOM 1155 C CA . ILE A 1 142 ? 20.163 5.470 11.753 1.00 83.94 142 ILE A CA 1
ATOM 1156 C C . ILE A 1 142 ? 19.021 4.467 11.673 1.00 83.94 142 ILE A C 1
ATOM 1158 O O . ILE A 1 142 ? 18.219 4.458 10.737 1.00 83.94 142 ILE A O 1
ATOM 1162 N N . GLU A 1 143 ? 18.921 3.655 12.718 1.00 86.12 143 GLU A N 1
ATOM 1163 C CA . GLU A 1 143 ? 17.781 2.790 12.957 1.00 86.12 143 GLU A CA 1
ATOM 1164 C C . GLU A 1 143 ? 16.554 3.623 13.379 1.00 86.12 143 GLU A C 1
ATOM 1166 O O . GLU A 1 143 ? 16.499 4.206 14.465 1.00 86.12 143 GLU A O 1
ATOM 1171 N N . LYS A 1 144 ? 15.547 3.682 12.506 1.00 89.56 144 LYS A N 1
ATOM 1172 C CA . LYS A 1 144 ? 14.286 4.398 12.714 1.00 89.56 144 LYS A CA 1
ATOM 1173 C C . LYS A 1 144 ? 13.146 3.394 12.886 1.00 89.56 144 LYS A C 1
ATOM 1175 O O . LYS A 1 144 ? 12.973 2.493 12.072 1.00 89.56 144 LYS A O 1
ATOM 1180 N N . ILE A 1 145 ? 12.339 3.568 13.933 1.00 91.06 145 ILE A N 1
ATOM 1181 C CA . ILE A 1 145 ? 11.067 2.841 14.079 1.00 91.06 145 ILE A CA 1
ATOM 1182 C C . ILE A 1 145 ? 10.086 3.373 13.031 1.00 91.06 145 ILE A C 1
ATOM 1184 O O . ILE A 1 145 ? 9.933 4.591 12.913 1.00 91.06 145 ILE A O 1
ATOM 1188 N N . VAL A 1 146 ? 9.419 2.472 12.308 1.00 91.56 146 VAL A N 1
ATOM 1189 C CA . VAL A 1 146 ? 8.486 2.809 11.221 1.00 91.56 146 VAL A CA 1
ATOM 1190 C C . VAL A 1 146 ? 7.376 3.743 11.711 1.00 91.56 146 VAL A C 1
ATOM 1192 O O . VAL A 1 146 ? 7.191 4.823 11.152 1.00 91.56 146 VAL A O 1
ATOM 1195 N N . CYS A 1 147 ? 6.662 3.366 12.776 1.00 92.25 147 CYS A N 1
ATOM 1196 C CA . CYS A 1 147 ? 5.622 4.193 13.385 1.00 92.25 147 CYS A CA 1
ATOM 1197 C C . CYS A 1 147 ? 5.453 3.839 14.872 1.00 92.25 147 CYS A C 1
ATOM 1199 O O . CYS A 1 147 ? 4.849 2.829 15.226 1.00 92.25 147 CYS A O 1
ATOM 1201 N N . LYS A 1 148 ? 5.986 4.686 15.763 1.00 90.88 148 LYS A N 1
ATOM 1202 C CA . LYS A 1 148 ? 5.936 4.457 17.222 1.00 90.88 148 LYS A CA 1
ATOM 1203 C C . LYS A 1 148 ? 4.505 4.436 17.771 1.00 90.88 148 LYS A C 1
ATOM 1205 O O . LYS A 1 148 ? 4.215 3.704 18.706 1.00 90.88 148 LYS A O 1
ATOM 1210 N N . ASP A 1 149 ? 3.624 5.245 17.196 1.00 92.88 149 ASP A N 1
ATOM 1211 C CA . ASP A 1 149 ? 2.233 5.453 17.596 1.00 92.88 149 ASP A CA 1
ATOM 1212 C C . ASP A 1 149 ? 1.242 4.726 16.669 1.00 92.88 149 ASP A C 1
ATOM 1214 O O . ASP A 1 149 ? 0.100 5.158 16.503 1.00 92.88 149 ASP A O 1
ATOM 1218 N N . TRP A 1 150 ? 1.659 3.602 16.073 1.00 94.56 150 TRP A N 1
ATOM 1219 C CA . TRP A 1 150 ? 0.888 2.894 15.047 1.00 94.56 150 TRP A CA 1
ATOM 1220 C C . TRP A 1 150 ? -0.536 2.532 15.495 1.00 94.56 150 TRP A C 1
ATOM 1222 O O . TRP A 1 150 ? -1.472 2.721 14.719 1.00 94.56 150 TRP A O 1
ATOM 1232 N N . LYS A 1 151 ? -0.737 2.097 16.754 1.00 94.88 151 LYS A N 1
ATOM 1233 C CA . LYS A 1 151 ? -2.075 1.790 17.305 1.00 94.88 151 LYS A CA 1
ATOM 1234 C C . LYS A 1 151 ? -2.990 3.014 17.261 1.00 94.88 151 LYS A C 1
ATOM 1236 O O . LYS A 1 151 ? -4.147 2.923 16.851 1.00 94.88 151 LYS A O 1
ATOM 1241 N N . TYR A 1 152 ? -2.464 4.174 17.661 1.00 95.00 152 TYR A N 1
ATOM 1242 C CA . TYR A 1 152 ? -3.208 5.431 17.659 1.00 95.00 152 TYR A CA 1
ATOM 1243 C C . TYR A 1 152 ? -3.547 5.875 16.232 1.00 95.00 152 TYR A C 1
ATOM 1245 O O . TYR A 1 152 ? -4.698 6.225 15.962 1.00 95.00 152 TYR A O 1
ATOM 1253 N N . GLN A 1 153 ? -2.583 5.802 15.309 1.00 95.62 153 GLN A N 1
ATOM 1254 C CA . GLN A 1 153 ? -2.777 6.166 13.901 1.00 95.62 153 GLN A CA 1
ATOM 1255 C C . GLN A 1 153 ? -3.817 5.267 13.215 1.00 95.62 153 GLN A C 1
ATOM 1257 O O . GLN A 1 153 ? -4.776 5.772 12.627 1.00 95.62 153 GLN A O 1
ATOM 1262 N N . ALA A 1 154 ? -3.689 3.945 13.364 1.00 96.25 154 ALA A N 1
ATOM 1263 C CA . ALA A 1 154 ? -4.627 2.961 12.827 1.00 96.25 154 ALA A CA 1
ATOM 1264 C C . ALA A 1 154 ? -6.055 3.187 13.357 1.00 96.25 154 ALA A C 1
ATOM 1266 O O . ALA A 1 154 ? -7.018 3.260 12.589 1.00 96.25 154 ALA A O 1
ATOM 1267 N N . LYS A 1 155 ? -6.195 3.399 14.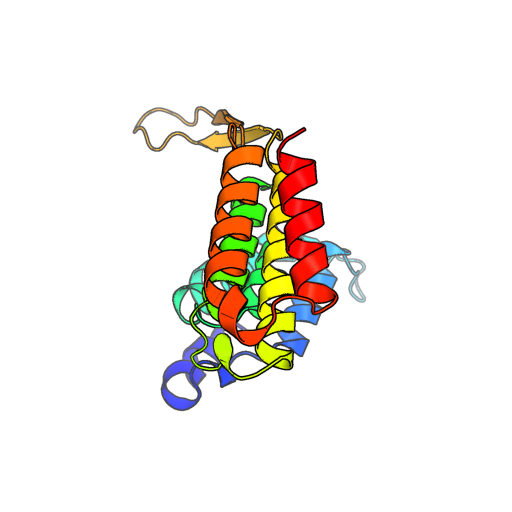671 1.00 95.69 155 LYS A N 1
ATOM 1268 C CA . LYS A 1 155 ? -7.486 3.680 15.311 1.00 95.69 155 LYS A CA 1
ATOM 1269 C C . LYS A 1 155 ? -8.094 5.002 14.847 1.00 95.69 155 LYS A C 1
ATOM 1271 O O . LYS A 1 155 ? -9.298 5.067 14.599 1.00 95.69 155 LYS A O 1
ATOM 1276 N N . SER A 1 156 ? -7.289 6.058 14.747 1.00 96.06 156 SER A N 1
ATOM 1277 C CA . SER A 1 156 ? -7.735 7.373 14.272 1.00 96.06 156 SER A CA 1
ATOM 1278 C C . SER A 1 156 ? -8.274 7.290 12.841 1.00 96.06 156 SER A C 1
ATOM 1280 O O . SER A 1 156 ? -9.354 7.813 12.546 1.00 96.06 156 SER A O 1
ATOM 1282 N N . LEU A 1 157 ? -7.578 6.544 11.977 1.00 96.75 157 LEU A N 1
ATOM 1283 C CA . LEU A 1 157 ? -7.993 6.280 10.602 1.00 96.75 157 LEU A CA 1
ATOM 1284 C C . LEU A 1 157 ? -9.357 5.576 10.548 1.00 96.75 157 LEU A C 1
ATOM 1286 O O . LEU A 1 157 ? -10.262 6.073 9.872 1.00 96.75 157 LEU A O 1
ATOM 1290 N N . LEU A 1 158 ? -9.536 4.481 11.298 1.00 96.69 158 LEU A N 1
ATOM 1291 C CA . LEU A 1 158 ? -10.810 3.754 11.344 1.00 96.69 158 LEU A CA 1
ATOM 1292 C C . LEU A 1 158 ? -11.948 4.614 11.898 1.00 96.69 158 LEU A C 1
ATOM 1294 O O . LEU A 1 158 ? -13.015 4.683 11.292 1.00 96.69 158 LEU A O 1
ATOM 1298 N N . LYS A 1 159 ? -11.726 5.327 13.008 1.00 96.25 159 LYS A N 1
ATOM 1299 C CA . LYS A 1 159 ? -12.743 6.209 13.606 1.00 96.25 159 LYS A CA 1
ATOM 1300 C C . LYS A 1 159 ? -13.217 7.290 12.639 1.00 96.25 159 LYS A C 1
ATOM 1302 O O . LYS A 1 159 ? -14.413 7.579 12.593 1.00 96.25 159 LYS A O 1
ATOM 1307 N N . SER A 1 160 ? -12.299 7.863 11.862 1.00 96.06 160 SER A N 1
ATOM 1308 C CA . SER A 1 160 ? -12.630 8.845 10.829 1.00 96.06 160 SER A CA 1
ATOM 1309 C C . SER A 1 160 ? -13.549 8.246 9.758 1.00 96.06 160 SER A C 1
ATOM 1311 O O . SER A 1 160 ? -14.589 8.829 9.447 1.00 96.06 160 SER A O 1
ATOM 1313 N N . LEU A 1 161 ? -13.223 7.053 9.244 1.00 96.31 161 LEU A N 1
ATOM 1314 C CA . LEU A 1 161 ? -14.045 6.375 8.237 1.00 96.31 161 LEU A CA 1
ATOM 1315 C C . LEU A 1 161 ? -15.422 5.976 8.785 1.00 96.31 161 LEU A C 1
ATOM 1317 O O . LEU A 1 161 ? -16.437 6.266 8.149 1.00 96.31 161 LEU A O 1
ATOM 1321 N N . ILE A 1 162 ? -15.467 5.375 9.979 1.00 96.25 162 ILE A N 1
ATOM 1322 C CA . ILE A 1 162 ? -16.705 4.982 10.670 1.00 96.25 162 ILE A CA 1
ATOM 1323 C C . ILE A 1 162 ? -17.618 6.195 10.846 1.00 96.25 162 ILE A C 1
ATOM 1325 O O . ILE A 1 162 ? -18.806 6.111 10.542 1.00 96.25 162 ILE A O 1
ATOM 1329 N N . GLY A 1 163 ? -17.070 7.327 11.301 1.00 95.50 163 GLY A N 1
ATOM 1330 C CA . GLY A 1 163 ? -17.825 8.564 11.499 1.00 95.50 163 GLY A CA 1
ATOM 1331 C C . GLY A 1 163 ? -18.409 9.121 10.199 1.00 95.50 163 GLY A C 1
ATOM 1332 O O . GLY A 1 163 ? -19.579 9.494 10.173 1.00 95.50 163 GLY A O 1
ATOM 1333 N N . ARG A 1 164 ? -17.629 9.122 9.109 1.00 94.12 164 ARG A N 1
ATOM 1334 C CA . ARG A 1 164 ? -18.074 9.598 7.783 1.00 94.12 164 ARG A CA 1
ATOM 1335 C C . ARG A 1 164 ? -19.184 8.748 7.166 1.00 94.12 164 ARG A C 1
ATOM 1337 O O . ARG A 1 164 ? -19.998 9.273 6.419 1.00 94.12 164 ARG A O 1
ATOM 1344 N N . THR A 1 165 ? -19.194 7.451 7.455 1.00 95.06 165 THR A N 1
ATOM 1345 C CA . THR A 1 165 ? -20.081 6.463 6.813 1.00 95.06 165 THR A CA 1
ATOM 1346 C C . THR A 1 165 ? -21.254 6.047 7.701 1.00 95.06 165 THR A C 1
ATOM 1348 O O . THR A 1 165 ? -22.161 5.352 7.248 1.00 95.06 165 THR A O 1
ATOM 1351 N N . LYS A 1 166 ? -21.281 6.520 8.956 1.00 94.25 166 LYS A N 1
ATOM 1352 C CA . LYS A 1 166 ? -22.282 6.161 9.967 1.00 94.25 166 LYS A CA 1
ATOM 1353 C C . LYS A 1 166 ? -23.717 6.387 9.497 1.00 94.25 166 LYS A C 1
ATOM 1355 O O . LYS A 1 166 ? -24.539 5.494 9.619 1.00 94.25 166 LYS A O 1
ATOM 1360 N N . THR A 1 167 ? -24.018 7.553 8.931 1.00 93.62 167 THR A N 1
ATOM 1361 C CA . THR A 1 167 ? -25.392 7.908 8.529 1.00 93.62 167 THR A CA 1
ATOM 1362 C C . THR A 1 167 ? -25.984 6.970 7.482 1.00 93.62 167 THR A C 1
ATOM 1364 O O . THR A 1 167 ? -27.202 6.882 7.383 1.00 93.62 167 THR A O 1
ATOM 1367 N N . SER A 1 168 ? -25.134 6.305 6.697 1.00 93.94 168 SER A N 1
ATOM 1368 C CA . SER A 1 168 ? -25.548 5.546 5.513 1.00 93.94 168 SER A CA 1
ATOM 1369 C C . SER A 1 168 ? -25.381 4.034 5.682 1.00 93.94 168 SER A C 1
ATOM 1371 O O . SER A 1 168 ? -26.138 3.276 5.085 1.00 93.94 168 SER A O 1
ATOM 1373 N N . PHE A 1 169 ? -24.426 3.583 6.506 1.00 95.38 169 PHE A N 1
ATOM 1374 C CA . PHE A 1 169 ? -24.049 2.163 6.602 1.00 95.38 169 PHE A CA 1
ATOM 1375 C C . PHE A 1 169 ? -23.970 1.617 8.032 1.00 95.38 169 PHE A C 1
ATOM 1377 O O . PHE A 1 169 ? -23.467 0.509 8.236 1.00 95.38 169 PHE A O 1
ATOM 1384 N N . GLU A 1 170 ? -24.447 2.356 9.034 1.00 94.50 170 GLU A N 1
ATOM 1385 C CA . GLU A 1 170 ? -24.527 1.847 10.406 1.00 94.50 170 GLU A CA 1
ATOM 1386 C C . GLU A 1 170 ? -25.389 0.573 10.487 1.00 94.50 170 GLU A C 1
ATOM 1388 O O . GLU A 1 170 ? -26.470 0.501 9.907 1.00 94.50 170 GLU A O 1
ATOM 1393 N N . GLY A 1 171 ? -24.882 -0.448 11.188 1.00 92.06 171 GLY A N 1
ATOM 1394 C CA . GLY A 1 171 ? -25.526 -1.762 11.318 1.00 92.06 171 GLY A CA 1
ATOM 1395 C C . GLY A 1 171 ? -25.278 -2.712 10.142 1.00 92.06 171 GLY A C 1
ATOM 1396 O O . GLY A 1 171 ? -25.806 -3.823 10.126 1.00 92.06 171 GLY A O 1
ATOM 1397 N N . THR A 1 172 ? -24.496 -2.299 9.139 1.00 95.75 172 THR A N 1
ATOM 1398 C CA . THR A 1 172 ? -24.033 -3.224 8.098 1.00 95.75 172 THR A CA 1
ATOM 1399 C C . THR A 1 172 ? -22.844 -4.055 8.598 1.00 95.75 172 THR A C 1
ATOM 1401 O O . THR A 1 172 ? -22.015 -3.529 9.347 1.00 95.75 172 THR A O 1
ATOM 1404 N N . PRO A 1 173 ? -22.670 -5.307 8.121 1.00 95.75 173 PRO A N 1
ATOM 1405 C CA . PRO A 1 173 ? -21.591 -6.186 8.586 1.00 95.75 173 PRO A CA 1
ATOM 1406 C C . PRO A 1 173 ? -20.195 -5.565 8.461 1.00 95.75 173 PRO A C 1
ATOM 1408 O O . PRO A 1 173 ? -19.367 -5.683 9.359 1.00 95.75 173 PRO A O 1
ATOM 1411 N N . MET A 1 174 ? -19.936 -4.859 7.356 1.00 95.94 174 MET A N 1
ATOM 1412 C CA . MET A 1 174 ? -18.651 -4.199 7.132 1.00 95.94 174 MET A CA 1
ATOM 1413 C C . MET A 1 174 ? -18.439 -3.003 8.075 1.00 95.94 174 MET A C 1
ATOM 1415 O O . MET A 1 174 ? -17.336 -2.815 8.580 1.00 95.94 174 MET A O 1
ATOM 1419 N N . HIS A 1 175 ? -19.474 -2.204 8.357 1.00 96.25 175 HIS A N 1
ATOM 1420 C CA . HIS A 1 175 ? -19.359 -1.076 9.294 1.00 96.25 175 HIS A CA 1
ATOM 1421 C C . HIS A 1 175 ? -19.115 -1.547 10.728 1.00 96.25 175 HIS A C 1
ATOM 1423 O O . HIS A 1 175 ? -18.279 -0.971 11.426 1.00 96.25 175 HIS A O 1
ATOM 1429 N N . ASP A 1 176 ? -19.781 -2.623 11.144 1.00 96.12 176 ASP A N 1
ATOM 1430 C CA . ASP A 1 176 ? -19.588 -3.198 12.474 1.00 96.12 176 ASP A CA 1
ATOM 1431 C C . ASP A 1 176 ? -18.211 -3.859 12.612 1.00 96.12 176 ASP A C 1
ATOM 1433 O O . ASP A 1 176 ? -17.523 -3.602 13.599 1.00 96.12 176 ASP A O 1
ATOM 1437 N N . LYS A 1 177 ? -17.719 -4.544 11.571 1.00 96.62 177 LYS A N 1
ATOM 1438 C CA . LYS A 1 177 ? -16.333 -5.037 11.521 1.00 96.62 177 LYS A CA 1
ATOM 1439 C C . LYS A 1 177 ? -15.306 -3.914 11.719 1.00 96.62 177 LYS A C 1
ATOM 1441 O O . LYS A 1 177 ? -14.334 -4.088 12.451 1.00 96.62 177 LYS A O 1
ATOM 1446 N N . LEU A 1 178 ? -15.504 -2.741 11.106 1.00 96.31 178 LEU A N 1
ATOM 1447 C CA . LEU A 1 178 ? -14.607 -1.596 11.325 1.00 96.31 178 LEU A CA 1
ATOM 1448 C C . LEU A 1 178 ? -14.615 -1.139 12.793 1.00 96.31 178 LEU A C 1
ATOM 1450 O O . LEU A 1 178 ? -13.563 -0.767 13.317 1.00 96.31 178 LEU A O 1
ATOM 1454 N N . LYS A 1 179 ? -15.778 -1.153 13.463 1.00 95.94 179 LYS A N 1
ATOM 1455 C CA . LYS A 1 179 ? -15.885 -0.807 14.892 1.00 95.94 179 LYS A CA 1
ATOM 1456 C C . LYS A 1 179 ? -15.172 -1.828 15.772 1.00 95.94 179 LYS A C 1
ATOM 1458 O O . LYS A 1 179 ? -14.468 -1.415 16.688 1.00 95.94 179 LYS A O 1
ATOM 1463 N N . GLU A 1 180 ? -15.348 -3.118 15.495 1.00 96.38 180 GLU A N 1
ATOM 1464 C CA . GLU A 1 180 ? -14.687 -4.209 16.220 1.00 96.38 180 GLU A CA 1
ATOM 1465 C C . GLU A 1 180 ? -13.167 -4.045 16.167 1.00 96.38 180 GLU A C 1
ATOM 1467 O O . GLU A 1 180 ? -12.536 -3.870 17.208 1.00 96.38 180 GLU A O 1
ATOM 1472 N N . VAL A 1 181 ? -12.596 -3.928 14.964 1.00 96.06 181 VAL A N 1
ATOM 1473 C CA . VAL A 1 181 ? -11.147 -3.729 14.790 1.00 96.06 181 VAL A CA 1
ATOM 1474 C C . VAL A 1 181 ? -10.670 -2.430 15.459 1.00 96.06 181 VAL A C 1
ATOM 1476 O O . VAL A 1 181 ? -9.606 -2.385 16.075 1.00 96.06 181 VAL A O 1
ATOM 1479 N N . ALA A 1 182 ? -11.453 -1.346 15.399 1.00 94.56 182 ALA A N 1
ATOM 1480 C CA . ALA A 1 182 ? -11.102 -0.098 16.083 1.00 94.56 182 ALA A CA 1
ATOM 1481 C C . ALA A 1 182 ? -11.103 -0.226 17.621 1.00 94.56 182 ALA A C 1
ATOM 1483 O O . ALA A 1 182 ? -10.364 0.503 18.298 1.00 94.56 182 ALA A O 1
ATOM 1484 N N . ASN A 1 183 ? -11.930 -1.117 18.172 1.00 94.19 183 ASN A N 1
ATOM 1485 C CA . ASN A 1 183 ? -11.978 -1.414 19.599 1.00 94.19 183 ASN A CA 1
ATOM 1486 C C . ASN A 1 183 ? -10.802 -2.298 20.022 1.00 94.19 183 ASN A C 1
ATOM 1488 O O . ASN A 1 183 ? -10.157 -1.948 21.004 1.00 94.19 183 ASN A O 1
ATOM 1492 N N . GLU A 1 184 ? -10.446 -3.325 19.247 1.00 93.75 184 GLU A N 1
ATOM 1493 C CA . GLU A 1 184 ? -9.267 -4.177 19.498 1.00 93.75 184 GLU A CA 1
ATOM 1494 C C . GLU A 1 184 ? -7.965 -3.361 19.577 1.00 93.75 184 GLU A C 1
ATOM 1496 O O . GLU A 1 184 ? -7.110 -3.606 20.420 1.00 93.75 184 GLU A O 1
ATOM 1501 N N . LEU A 1 185 ? -7.827 -2.307 18.763 1.00 89.94 185 LEU A N 1
ATOM 1502 C CA . LEU A 1 185 ? -6.681 -1.383 18.824 1.00 89.94 185 LEU A CA 1
ATOM 1503 C C . LEU A 1 185 ? -6.640 -0.508 20.095 1.00 89.94 185 LEU A C 1
ATOM 1505 O O . LEU A 1 185 ? -5.703 0.274 20.277 1.00 89.94 185 LEU A O 1
ATOM 1509 N N . SER A 1 186 ? -7.682 -0.559 20.928 1.00 74.06 186 SER A N 1
ATOM 1510 C CA . SER A 1 186 ? -7.785 0.168 22.200 1.00 74.06 186 SER A CA 1
ATOM 1511 C C . SER A 1 186 ? -7.321 -0.646 23.403 1.00 74.06 186 SER A C 1
ATOM 1513 O O . SER A 1 186 ? -7.146 -0.050 24.466 1.00 74.06 186 SER A O 1
ATOM 1515 N N . GLU A 1 187 ? -7.154 -1.955 23.225 1.00 57.66 187 GLU A N 1
ATOM 1516 C CA . GLU A 1 187 ? -6.629 -2.903 24.210 1.00 57.66 187 GLU A CA 1
ATOM 1517 C C . GLU A 1 187 ? -5.089 -2.988 24.125 1.00 57.66 187 GLU A C 1
ATOM 1519 O O . GLU A 1 187 ? -4.460 -3.094 25.199 1.00 57.66 187 GLU A O 1
#

pLDDT: mean 91.63, std 8.04, range [53.41, 97.75]

Sequence (187 aa):
MQRVVDLRWEKEKDSCVDLQVLELLVNAVTQGIQDARQNSASQLAPRLEKLLTETITSRITSNQHIWRLCAKFWFWKKEYDEALEAYLKAYRSVLHDPNLGNSYDVFEKVANAALEVVEAYQNFGEKKVLRKIDSNDDGLEIEKIVCKDWKYQAKSLLKSLIGRTKTSFEGTPMHDKLKEVANELSE